Protein AF-G9K6U7-F1 (afdb_monomer)

Foldseek 3Di:
DVQDPPDLAAEEAEEQDDDDPVVVVVCVVVVVRYHYDHDDLLDLVSCVVSPQVPDQAAEAEFDQPDPDQVVRLVVQLSSVLSSCVNPLLHAYEYEHADDVSVVVLVVRPSQDVVSHHYYHHPVCLVVVLVVVCVVPPCSSVLVVLQDDQDDQDCDPDPDPVNVVSVSSLKHKDKDWAAPQQFFFFPVVLQCCCCQQLVKHWFWKFDQDPVRDTDIDGPDDRVDGDHHRIMIMIIDNHNVSCCLRHQDDCVPRVPPRDNVPSDHDPDDGPVVPDDPPDDDDDDDD

Mean predicted aligned error: 7.58 Å

Solvent-accessible surface area (backbone atoms only — not comparable to full-atom values): 16756 Å² total; per-residue (Å²): 109,93,69,46,83,92,67,97,69,74,45,77,46,75,35,73,67,76,75,53,75,70,56,47,52,52,39,64,75,40,51,95,40,41,49,81,43,78,34,44,66,81,37,69,69,45,38,60,73,70,40,53,89,78,44,82,61,45,79,46,84,59,75,90,82,55,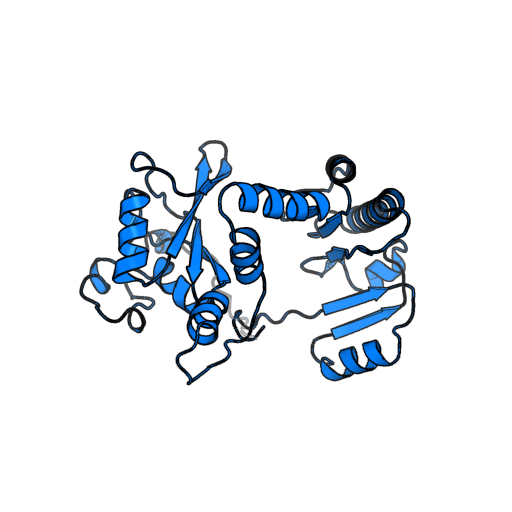94,51,53,66,61,53,36,51,52,51,51,52,40,51,51,39,44,37,71,75,40,43,85,56,24,39,40,35,46,30,52,47,61,78,64,56,60,61,53,74,72,38,88,59,59,40,64,91,72,57,32,46,74,52,34,50,45,54,53,55,52,47,34,51,55,48,25,76,80,40,79,62,45,36,62,54,52,53,31,33,75,42,93,55,84,75,70,92,58,87,62,96,46,74,64,37,62,51,40,61,58,40,32,27,34,68,45,75,44,49,48,20,73,72,48,44,71,37,27,43,56,62,49,34,50,47,31,39,73,56,54,68,30,48,59,53,32,35,45,45,72,44,97,86,74,48,76,44,78,40,71,68,55,56,72,88,48,55,40,52,81,81,28,38,34,32,32,45,38,72,41,62,76,61,52,51,34,51,44,33,46,37,63,96,80,43,66,87,56,79,60,51,88,74,52,48,84,67,90,72,83,53,87,73,74,74,60,83,78,88,74,78,82,79,79,84,77,132

Sequence (284 aa):
HKDRDDVNVEIVFLHNISPNLELEALFKRHFTQVEFYQGSVLNPHDLARVKIESADACLILANKYCADPDAEDASNIMRVISIKNYHPKIRIITQMLQYHNKAHLLNIPSWNWKEGDDAICLAELKLGFIAQSCLAQGLSTMLANLFSMRSFIKIEEDTWQKYYLEGVSNEMYTEYLSSAFVGLSFPTVCELCFVKLKLLMIAIEYKSANRESRILINPGNHLKIQEGTLGFFIASDAKEVKRAFFYCKACHDDITDPKRIKKCGCKRLEDEQPSTLSPQKKQR

Organism: Mustela putorius furo (NCBI:txid9669)

Secondary structure (DSSP, 8-state):
-TTS------EEEEESSPPPHHHHHHHHHTTTTEEEEE--TTSHHHHHHTTGGG-SEEEE---TT-S-HHHHHHHHHHHHHHHHHH-TTSEEEEEESSHHHHGGGGGSTT--GGGT-EEEEHHHHHHHHHHHHHHSTTHHHHHHHHHS--------S-SHHHHHHHHHT-EEEEEEPPGGGTTSBHHHHHHHHHHTT--EEEEEEEE-TTS-EEEEES--TT-BPPTTPEEEEEES-HHHHHHHHH--HHHHTT---GGG----SPPPGGGGS-----------

InterPro domains:
  IPR003148 Regulator of K+ conductance, N-terminal lobe [PF22614] (1-94)
  IPR003148 Regulator of K+ conductance, N-terminal lobe [PS51201] (1-120)
  IPR003929 Calcium-activated potassium channel BK, alpha subunit [PF03493] (117-204)
  IPR036291 NAD(P)-binding domain superfamily [SSF51735] (19-141)
  IPR047871 Calcium-activated potassium channel slowpoke-like [PTHR10027] (1-271)

Structure (mmCIF, N/CA/C/O backbone):
data_AF-G9K6U7-F1
#
_entry.id   AF-G9K6U7-F1
#
loop_
_atom_site.group_PDB
_atom_site.id
_atom_site.type_symbol
_atom_site.label_atom_id
_atom_site.label_alt_id
_atom_site.label_comp_id
_atom_site.label_asym_id
_atom_site.label_entity_id
_atom_site.label_seq_id
_atom_site.pdbx_PDB_ins_code
_atom_site.Cartn_x
_atom_site.Cartn_y
_atom_site.Cartn_z
_atom_site.occupancy
_atom_site.B_iso_or_equiv
_atom_site.auth_seq_id
_atom_site.auth_comp_id
_atom_site.auth_asym_id
_atom_site.auth_atom_id
_atom_site.pdbx_PDB_model_num
ATOM 1 N N . HIS A 1 1 ? 11.579 -0.136 8.125 1.00 61.88 1 HIS A N 1
ATOM 2 C CA . HIS A 1 1 ? 11.606 1.034 9.034 1.00 61.88 1 HIS A CA 1
ATOM 3 C C . HIS A 1 1 ? 11.283 0.540 10.434 1.00 61.88 1 HIS A C 1
ATOM 5 O O . HIS A 1 1 ? 10.613 -0.478 10.518 1.00 61.88 1 HIS A O 1
ATOM 11 N N . LYS A 1 2 ? 11.738 1.221 11.496 1.00 64.19 2 LYS A N 1
ATOM 12 C CA . LYS A 1 2 ? 11.566 0.754 12.890 1.00 64.19 2 LYS A CA 1
ATOM 13 C C . LYS A 1 2 ? 10.099 0.620 13.330 1.00 64.19 2 LYS A C 1
ATOM 15 O O . LYS A 1 2 ? 9.824 -0.102 14.279 1.00 64.19 2 LYS A O 1
ATOM 20 N N . ASP A 1 3 ? 9.196 1.305 12.630 1.00 58.62 3 ASP A N 1
ATOM 21 C CA . ASP A 1 3 ? 7.761 1.358 12.948 1.00 58.62 3 ASP A CA 1
ATOM 22 C C . ASP A 1 3 ? 6.947 0.239 12.275 1.00 58.62 3 ASP A C 1
ATOM 24 O O . ASP A 1 3 ? 5.763 0.067 12.553 1.00 58.62 3 ASP A O 1
ATOM 28 N N . ARG A 1 4 ? 7.581 -0.562 11.409 1.00 68.12 4 ARG A N 1
ATOM 29 C CA . ARG A 1 4 ? 6.998 -1.806 10.895 1.00 68.12 4 ARG A CA 1
ATOM 30 C C . ARG A 1 4 ? 7.589 -2.989 11.643 1.00 68.12 4 ARG A C 1
ATOM 32 O O . ARG A 1 4 ? 8.716 -2.909 12.124 1.00 68.12 4 ARG A O 1
ATOM 39 N N . ASP A 1 5 ? 6.831 -4.080 11.715 1.00 62.16 5 ASP A N 1
ATOM 40 C CA . ASP A 1 5 ? 7.339 -5.341 12.252 1.00 62.16 5 ASP A CA 1
ATOM 41 C C . ASP A 1 5 ? 8.666 -5.699 11.557 1.00 62.16 5 ASP A C 1
ATOM 43 O O . ASP A 1 5 ? 8.786 -5.548 10.337 1.00 62.16 5 ASP A O 1
ATOM 47 N N . ASP A 1 6 ? 9.665 -6.135 12.332 1.00 63.12 6 ASP A N 1
ATOM 48 C CA . ASP A 1 6 ? 10.954 -6.605 11.812 1.00 63.12 6 ASP A CA 1
ATOM 49 C C . ASP A 1 6 ? 10.722 -7.906 11.033 1.00 63.12 6 ASP A C 1
ATOM 51 O O . ASP A 1 6 ? 10.835 -9.018 11.554 1.00 63.12 6 ASP A O 1
ATOM 55 N N . VAL A 1 7 ? 10.332 -7.765 9.769 1.00 69.25 7 VAL A N 1
ATOM 56 C CA . VAL A 1 7 ? 10.258 -8.877 8.829 1.00 69.25 7 VAL A CA 1
ATOM 57 C C . VAL A 1 7 ? 11.663 -9.093 8.282 1.00 69.25 7 VAL A C 1
ATOM 59 O O . VAL A 1 7 ? 12.302 -8.152 7.809 1.00 69.25 7 VAL A O 1
ATOM 62 N N . ASN A 1 8 ? 12.150 -10.331 8.358 1.00 79.56 8 ASN A N 1
ATOM 63 C CA . ASN A 1 8 ? 13.454 -10.713 7.826 1.00 79.56 8 ASN A CA 1
ATOM 64 C C . ASN A 1 8 ? 13.411 -10.722 6.288 1.00 79.56 8 ASN A C 1
ATOM 66 O O . ASN A 1 8 ? 13.213 -11.770 5.676 1.00 79.56 8 ASN A O 1
ATOM 70 N N . VAL A 1 9 ? 13.504 -9.536 5.684 1.00 85.38 9 VAL A N 1
ATOM 71 C CA . VAL A 1 9 ? 13.494 -9.322 4.233 1.00 85.38 9 VAL A CA 1
ATOM 72 C C . VAL A 1 9 ? 14.869 -8.837 3.799 1.00 85.38 9 VAL A C 1
ATOM 74 O O . VAL A 1 9 ? 15.348 -7.801 4.262 1.00 85.38 9 VAL A O 1
ATOM 77 N N . GLU A 1 10 ? 15.476 -9.577 2.879 1.00 90.94 10 GLU A N 1
ATOM 78 C CA . GLU A 1 10 ? 16.715 -9.205 2.200 1.00 90.94 10 GLU A CA 1
ATOM 79 C C . GLU A 1 10 ? 16.389 -8.521 0.865 1.00 90.94 10 GLU A C 1
ATOM 81 O O . GLU A 1 10 ? 15.428 -8.880 0.181 1.00 90.94 10 GLU A O 1
ATOM 86 N N . ILE A 1 11 ? 17.178 -7.513 0.491 1.00 94.19 11 ILE A N 1
ATOM 87 C CA . ILE A 1 11 ? 17.010 -6.751 -0.748 1.00 94.19 11 ILE A CA 1
ATOM 88 C C . ILE A 1 11 ? 18.169 -7.079 -1.688 1.00 94.19 11 ILE A C 1
ATOM 90 O O . ILE A 1 11 ? 19.317 -6.721 -1.429 1.00 94.19 11 ILE A O 1
ATOM 94 N N . VAL A 1 12 ? 17.854 -7.704 -2.821 1.00 96.06 12 VAL A N 1
ATOM 95 C CA . VAL A 1 12 ? 18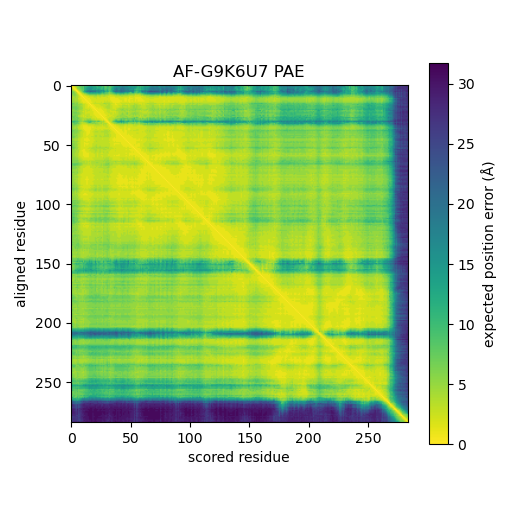.829 -8.021 -3.870 1.00 96.06 12 VAL A CA 1
ATOM 96 C C . VAL A 1 12 ? 18.638 -7.065 -5.046 1.00 96.06 12 VAL A C 1
ATOM 98 O O . VAL A 1 12 ? 17.631 -7.115 -5.752 1.00 96.06 12 VAL A O 1
ATOM 101 N N . PHE A 1 13 ? 19.609 -6.180 -5.268 1.00 96.81 13 PHE A N 1
ATOM 102 C CA . PHE A 1 13 ? 19.634 -5.276 -6.415 1.00 96.81 13 PHE A CA 1
ATOM 103 C C . PHE A 1 13 ? 20.238 -5.969 -7.639 1.00 96.81 13 PHE A C 1
ATOM 105 O O . PHE A 1 13 ? 21.306 -6.572 -7.557 1.00 96.81 13 PHE A O 1
ATOM 112 N N . LEU A 1 14 ? 19.588 -5.818 -8.794 1.00 97.62 14 LEU A N 1
ATOM 113 C CA . LEU A 1 14 ? 20.091 -6.271 -10.090 1.00 97.62 14 LEU A CA 1
ATOM 114 C C . LEU A 1 14 ? 20.077 -5.103 -11.078 1.00 97.62 14 LEU A C 1
ATOM 116 O O . LEU A 1 14 ? 19.009 -4.601 -11.435 1.00 97.62 14 LEU A O 1
ATOM 120 N N . HIS A 1 15 ? 21.254 -4.664 -11.525 1.00 96.88 15 HIS A N 1
ATOM 121 C CA . HIS A 1 15 ? 21.369 -3.562 -12.481 1.00 96.88 15 HIS A CA 1
ATOM 122 C C . HIS A 1 15 ? 22.564 -3.733 -13.422 1.00 96.88 15 HIS A C 1
ATOM 124 O O . HIS A 1 15 ? 23.559 -4.352 -13.065 1.00 96.88 15 HIS A O 1
ATOM 130 N N . ASN A 1 16 ? 22.488 -3.200 -14.641 1.00 94.94 16 ASN A N 1
ATOM 131 C CA . ASN A 1 16 ? 23.520 -3.409 -15.662 1.00 94.94 16 ASN A CA 1
ATOM 132 C C . ASN A 1 16 ? 24.744 -2.500 -15.468 1.00 94.94 16 ASN A C 1
ATOM 134 O O . ASN A 1 16 ? 25.844 -2.841 -15.908 1.00 94.94 16 ASN A O 1
ATOM 138 N N . ILE A 1 17 ? 24.559 -1.361 -14.803 1.00 95.00 17 ILE A N 1
ATOM 139 C CA . ILE A 1 17 ? 25.609 -0.390 -14.496 1.00 95.00 17 ILE A CA 1
ATOM 140 C C . ILE A 1 17 ? 26.125 -0.656 -13.081 1.00 95.00 17 ILE A C 1
ATOM 142 O O . ILE A 1 17 ? 25.334 -0.794 -12.148 1.00 95.00 17 ILE A O 1
ATOM 146 N N . SER A 1 18 ? 27.448 -0.724 -12.922 1.00 93.38 18 SER A N 1
ATOM 147 C CA . SER A 1 18 ? 28.086 -0.846 -11.609 1.00 93.38 18 SER A CA 1
ATOM 148 C C . SER A 1 18 ? 27.744 0.364 -10.725 1.00 93.38 18 SER A C 1
ATOM 150 O O . SER A 1 18 ? 27.673 1.487 -11.235 1.00 93.38 18 SER A O 1
ATOM 152 N N . PRO A 1 19 ? 27.528 0.171 -9.412 1.00 94.25 19 PRO A N 1
ATOM 153 C CA . PRO A 1 19 ? 27.206 1.266 -8.509 1.00 94.25 19 PRO A CA 1
ATOM 154 C C . PRO A 1 19 ? 28.357 2.274 -8.465 1.00 94.25 19 PRO A C 1
ATOM 156 O O . PRO A 1 19 ? 29.526 1.919 -8.588 1.00 94.25 19 PRO A O 1
ATOM 159 N N . ASN A 1 20 ? 28.025 3.550 -8.284 1.00 93.69 20 ASN A N 1
ATOM 160 C CA . ASN A 1 20 ? 29.035 4.560 -7.989 1.00 93.69 20 ASN A CA 1
ATOM 161 C C . ASN A 1 20 ? 29.492 4.449 -6.520 1.00 93.69 20 ASN A C 1
ATOM 163 O O . ASN A 1 20 ? 28.860 3.775 -5.706 1.00 93.69 20 ASN A O 1
ATOM 167 N N . LEU A 1 21 ? 30.571 5.151 -6.163 1.00 92.88 21 LEU A N 1
ATOM 168 C CA . LEU A 1 21 ? 31.165 5.085 -4.820 1.00 92.88 21 LEU A CA 1
ATOM 169 C C . LEU A 1 21 ? 30.182 5.457 -3.695 1.00 92.88 21 LEU A C 1
ATOM 171 O O . LEU A 1 21 ? 30.241 4.886 -2.607 1.00 92.88 21 LEU A O 1
ATOM 175 N N . GLU A 1 22 ? 29.269 6.396 -3.947 1.00 92.12 22 GLU A N 1
ATOM 176 C CA . GLU A 1 22 ? 28.252 6.809 -2.974 1.00 92.12 22 GLU A CA 1
ATOM 177 C C . GLU A 1 22 ? 27.238 5.688 -2.710 1.00 92.12 22 GLU A C 1
ATOM 179 O O . GLU A 1 22 ? 26.916 5.387 -1.558 1.00 92.12 22 GLU A O 1
ATOM 184 N N . LEU A 1 23 ? 26.773 5.023 -3.770 1.00 89.69 23 LEU A N 1
ATOM 185 C CA . LEU A 1 23 ? 25.845 3.903 -3.675 1.00 89.69 23 LEU A CA 1
ATOM 186 C C . LEU A 1 23 ? 26.518 2.661 -3.072 1.00 89.69 23 LEU A C 1
ATOM 188 O O . LEU A 1 23 ? 25.916 1.976 -2.247 1.00 89.69 23 LEU A O 1
ATOM 192 N N . GLU A 1 24 ? 27.789 2.409 -3.394 1.00 89.00 24 GLU A N 1
ATOM 193 C CA . GLU A 1 24 ? 28.581 1.363 -2.739 1.00 89.00 24 GLU A CA 1
ATOM 194 C C . GLU A 1 24 ? 28.723 1.602 -1.232 1.00 89.00 24 GLU A C 1
ATOM 196 O O . GLU A 1 24 ? 28.612 0.663 -0.440 1.00 89.00 24 GLU A O 1
ATOM 201 N N . ALA A 1 25 ? 28.958 2.850 -0.816 1.00 89.25 25 ALA A N 1
ATOM 202 C CA . ALA A 1 25 ? 29.024 3.206 0.598 1.00 89.25 25 ALA A CA 1
ATOM 203 C C . ALA A 1 25 ? 27.681 2.955 1.304 1.00 89.25 25 ALA A C 1
ATOM 205 O O . ALA A 1 25 ? 27.661 2.457 2.434 1.00 89.25 25 ALA A O 1
ATOM 206 N N . LEU A 1 26 ? 26.561 3.233 0.625 1.00 89.62 26 LEU A N 1
ATOM 207 C CA . LEU A 1 26 ? 25.222 2.924 1.124 1.00 89.62 26 LEU A CA 1
ATOM 208 C C . LEU A 1 26 ? 25.014 1.411 1.280 1.00 89.62 26 LEU A C 1
ATOM 210 O O . LEU A 1 26 ? 24.578 0.972 2.345 1.00 89.62 26 LEU A O 1
ATOM 214 N N . PHE A 1 27 ? 25.380 0.603 0.282 1.00 89.88 27 PHE A N 1
ATOM 215 C CA . PHE A 1 27 ? 25.280 -0.858 0.372 1.00 89.88 27 PHE A CA 1
ATOM 216 C C . PHE A 1 27 ? 26.148 -1.430 1.497 1.00 89.88 27 PHE A C 1
ATOM 218 O O . PHE A 1 27 ? 25.668 -2.241 2.285 1.00 89.88 27 PHE A O 1
ATOM 225 N N . LYS A 1 28 ? 27.382 -0.937 1.666 1.00 86.31 28 LYS A N 1
ATOM 226 C CA . LYS A 1 28 ? 28.267 -1.344 2.774 1.00 86.31 28 LYS A CA 1
ATOM 227 C C . LYS A 1 28 ? 27.685 -1.018 4.150 1.00 86.31 28 LYS A C 1
ATOM 229 O O . LYS A 1 28 ? 27.877 -1.785 5.089 1.00 86.31 28 LYS A O 1
ATOM 234 N N . ARG A 1 29 ? 26.954 0.093 4.288 1.00 86.56 29 ARG A N 1
ATOM 235 C CA . ARG A 1 29 ? 26.281 0.454 5.547 1.00 86.56 29 ARG A CA 1
ATOM 236 C C . ARG A 1 29 ? 25.128 -0.496 5.892 1.00 86.56 29 ARG A C 1
ATOM 238 O O . ARG A 1 29 ? 24.853 -0.700 7.071 1.00 86.56 29 ARG A O 1
ATOM 245 N N . HIS A 1 30 ? 24.478 -1.073 4.884 1.00 83.88 30 HIS A N 1
ATOM 246 C CA . HIS A 1 30 ? 23.341 -1.988 5.022 1.00 83.88 30 HIS A CA 1
ATOM 247 C C . HIS A 1 30 ? 23.702 -3.436 4.652 1.00 83.88 30 HIS A C 1
ATOM 249 O O . HIS A 1 30 ? 22.840 -4.202 4.229 1.00 83.88 30 HIS A O 1
ATOM 255 N N . PHE A 1 31 ? 24.970 -3.819 4.836 1.00 77.81 31 PHE A N 1
ATOM 256 C CA . PHE A 1 31 ? 25.548 -5.059 4.306 1.00 77.81 31 PHE A CA 1
ATOM 257 C C . PHE A 1 31 ? 24.796 -6.338 4.703 1.00 77.81 31 PHE A C 1
ATOM 259 O O . PHE A 1 31 ? 24.753 -7.286 3.933 1.00 77.81 31 PHE A O 1
ATOM 266 N N . THR A 1 32 ? 24.173 -6.380 5.883 1.00 81.44 32 THR A N 1
ATOM 267 C CA . THR A 1 32 ? 23.429 -7.566 6.344 1.00 81.44 32 THR A CA 1
ATOM 268 C C . THR A 1 32 ? 22.071 -7.751 5.668 1.00 81.44 32 THR A C 1
ATOM 270 O O . THR A 1 32 ? 21.422 -8.758 5.908 1.00 81.44 32 THR A O 1
ATOM 273 N N . GLN A 1 33 ? 21.596 -6.760 4.912 1.00 83.00 33 GLN A N 1
ATOM 274 C CA . GLN A 1 33 ? 20.249 -6.738 4.332 1.00 83.00 33 GLN A CA 1
ATOM 275 C C . GLN A 1 33 ? 20.255 -6.479 2.825 1.00 83.00 33 GLN A C 1
ATOM 277 O O . GLN A 1 33 ? 19.197 -6.551 2.206 1.00 83.00 33 GLN A O 1
ATOM 282 N N . VAL A 1 34 ? 21.402 -6.117 2.242 1.00 89.69 34 VAL A N 1
ATOM 283 C CA . VAL A 1 34 ? 21.479 -5.631 0.865 1.00 89.69 34 VAL A CA 1
ATOM 284 C C . VAL A 1 34 ? 22.629 -6.280 0.107 1.00 89.69 34 VAL A C 1
ATOM 286 O O . VAL A 1 34 ? 23.786 -6.156 0.502 1.00 89.69 34 VAL A O 1
ATOM 289 N N . GLU A 1 35 ? 22.307 -6.870 -1.042 1.00 92.25 35 GLU A N 1
ATOM 290 C CA . GLU A 1 35 ? 23.276 -7.369 -2.018 1.00 92.25 35 GLU A CA 1
ATOM 291 C C . GLU A 1 35 ? 23.077 -6.694 -3.380 1.00 92.25 35 GLU A C 1
ATOM 293 O O . GLU A 1 35 ? 21.963 -6.320 -3.746 1.00 92.25 35 GLU A O 1
ATOM 298 N N . PHE A 1 36 ? 24.155 -6.548 -4.154 1.00 94.75 36 PHE A N 1
ATOM 299 C CA . PHE A 1 36 ? 24.111 -5.991 -5.506 1.00 94.75 36 PHE A CA 1
ATOM 300 C C . PHE A 1 36 ? 24.761 -6.945 -6.509 1.00 94.75 36 PHE A C 1
ATOM 302 O O . PHE A 1 36 ? 25.910 -7.351 -6.337 1.00 94.75 36 PHE A O 1
ATOM 309 N N . TYR A 1 37 ? 24.054 -7.225 -7.602 1.00 96.00 37 TYR A N 1
ATOM 310 C CA . TYR A 1 37 ? 24.543 -7.999 -8.736 1.00 96.00 37 TYR A CA 1
ATOM 311 C C . TYR A 1 37 ? 24.519 -7.147 -10.001 1.00 96.00 37 TYR A C 1
ATOM 313 O O . TYR A 1 37 ? 23.494 -6.573 -10.374 1.00 96.00 37 TYR A O 1
ATOM 321 N N . GLN A 1 38 ? 25.650 -7.107 -10.706 1.00 96.81 38 GLN A N 1
ATOM 322 C CA . GLN A 1 38 ? 25.705 -6.478 -12.018 1.00 96.81 38 GLN A CA 1
ATOM 323 C C . GLN A 1 38 ? 25.171 -7.433 -13.089 1.00 96.81 38 GLN A C 1
ATOM 325 O O . GLN A 1 38 ? 25.753 -8.499 -13.295 1.00 96.81 38 GLN A O 1
ATOM 330 N N . GLY A 1 39 ? 24.100 -7.059 -13.783 1.00 96.75 39 GLY A N 1
ATOM 331 C CA . GLY A 1 39 ? 23.454 -7.873 -14.816 1.00 96.75 39 GLY A CA 1
ATOM 332 C C . GLY A 1 39 ? 22.166 -7.243 -15.342 1.00 96.75 39 GLY A C 1
ATOM 333 O O . GLY A 1 39 ? 21.837 -6.103 -15.017 1.00 96.75 39 GLY A O 1
ATOM 334 N N . SER A 1 40 ? 21.423 -7.973 -16.170 1.00 96.81 40 SER A N 1
ATOM 335 C CA . SER A 1 40 ? 20.166 -7.486 -16.747 1.00 96.81 40 SER A CA 1
ATOM 336 C C . SER A 1 40 ? 19.027 -8.469 -16.522 1.00 96.81 40 SER A C 1
ATOM 338 O O . SER A 1 40 ? 19.159 -9.655 -16.790 1.00 96.81 40 SER A O 1
ATOM 340 N N . VAL A 1 41 ? 17.855 -7.959 -16.145 1.00 97.31 41 VAL A N 1
ATOM 341 C CA . VAL A 1 41 ? 16.617 -8.756 -16.051 1.00 97.31 41 VAL A CA 1
ATOM 342 C C . VAL A 1 41 ? 16.140 -9.306 -17.401 1.00 97.31 41 VAL A C 1
ATOM 344 O O . VAL A 1 41 ? 15.268 -10.168 -17.441 1.00 97.31 41 VAL A O 1
ATOM 347 N N . LEU A 1 42 ? 16.693 -8.814 -18.516 1.00 97.00 42 LEU A N 1
ATOM 348 C CA . LEU A 1 42 ? 16.426 -9.344 -19.858 1.00 97.00 42 LEU A CA 1
ATOM 349 C C . LEU A 1 42 ? 17.227 -10.621 -20.161 1.00 97.00 42 LEU A C 1
ATOM 351 O O . LEU A 1 42 ? 16.978 -11.273 -21.171 1.00 97.00 42 LEU A O 1
ATOM 355 N N . ASN A 1 43 ? 18.194 -10.974 -19.310 1.00 97.62 43 ASN A N 1
ATOM 356 C CA . ASN A 1 43 ? 19.005 -12.174 -19.443 1.00 97.62 43 ASN A CA 1
ATOM 357 C C . ASN A 1 43 ? 18.536 -13.249 -18.441 1.00 97.62 43 ASN A C 1
ATOM 359 O O . ASN A 1 43 ? 18.697 -13.062 -17.232 1.00 97.62 43 ASN A O 1
ATOM 363 N N . PRO A 1 44 ? 18.024 -14.405 -18.902 1.00 96.56 44 PRO A N 1
ATOM 364 C CA . PRO A 1 44 ? 17.573 -15.480 -18.016 1.00 96.56 44 PRO A CA 1
ATOM 365 C C . PRO A 1 44 ? 18.654 -16.007 -17.059 1.00 96.56 44 PRO A C 1
ATOM 367 O O . PRO A 1 44 ? 18.340 -16.415 -15.944 1.00 96.56 44 PRO A O 1
ATOM 370 N N . HIS A 1 45 ? 19.933 -15.968 -17.453 1.00 97.75 45 HIS A N 1
ATOM 371 C CA . HIS A 1 45 ? 21.030 -16.395 -16.577 1.00 97.75 45 HIS A CA 1
ATOM 372 C C . HIS A 1 45 ? 21.201 -15.477 -15.363 1.00 97.75 45 HIS A C 1
ATOM 374 O O . HIS A 1 45 ? 21.517 -15.948 -14.271 1.00 97.75 45 HIS A O 1
ATOM 380 N N . ASP A 1 46 ? 20.966 -14.176 -15.538 1.00 98.00 46 ASP A N 1
ATOM 381 C CA . ASP A 1 46 ? 21.033 -13.212 -14.443 1.00 98.00 46 ASP A CA 1
ATOM 382 C C . ASP A 1 46 ? 19.851 -13.382 -13.486 1.00 98.00 46 ASP A C 1
ATOM 384 O O . ASP A 1 46 ? 20.048 -13.319 -12.275 1.00 98.00 46 ASP A O 1
ATOM 388 N N . LEU A 1 47 ? 18.659 -13.682 -14.017 1.00 97.94 47 LEU A N 1
ATOM 389 C CA . LEU A 1 47 ? 17.464 -13.992 -13.224 1.00 97.94 47 LEU A CA 1
ATOM 390 C C . LEU A 1 47 ? 17.661 -15.229 -12.334 1.00 97.94 47 LEU A C 1
ATOM 392 O O . LEU A 1 47 ? 17.339 -15.184 -11.146 1.00 97.94 47 LEU A O 1
ATOM 396 N N . ALA A 1 48 ? 18.255 -16.294 -12.881 1.00 97.44 48 ALA A N 1
ATOM 397 C CA . ALA A 1 48 ? 18.616 -17.491 -12.120 1.00 97.44 48 ALA A CA 1
ATOM 398 C C . ALA A 1 48 ? 19.677 -17.195 -11.048 1.00 97.44 48 ALA A C 1
ATOM 400 O O . ALA A 1 48 ? 19.591 -17.673 -9.918 1.00 97.44 48 ALA A O 1
ATOM 401 N N . ARG A 1 49 ? 20.678 -16.365 -11.377 1.00 97.69 49 ARG A N 1
ATOM 402 C CA . ARG A 1 49 ? 21.751 -15.988 -10.444 1.00 97.69 49 ARG A CA 1
ATOM 403 C C . ARG A 1 49 ? 21.220 -15.239 -9.222 1.00 97.69 49 ARG A C 1
ATOM 405 O O . ARG A 1 49 ? 21.690 -15.501 -8.119 1.00 97.69 49 ARG A O 1
ATOM 412 N N . VAL A 1 50 ? 20.236 -14.359 -9.407 1.00 97.38 50 VAL A N 1
ATOM 413 C CA . VAL A 1 50 ? 19.565 -13.654 -8.298 1.00 97.38 50 VAL A CA 1
ATOM 414 C C . VAL A 1 50 ? 18.408 -14.453 -7.685 1.00 97.38 50 VAL A C 1
ATOM 416 O O . VAL A 1 50 ? 17.720 -13.943 -6.806 1.00 97.38 50 VAL A O 1
ATOM 419 N N . LYS A 1 51 ? 18.200 -15.703 -8.126 1.00 97.25 51 LYS A N 1
ATOM 420 C CA . LYS A 1 51 ? 17.195 -16.649 -7.615 1.00 97.25 51 LYS A CA 1
ATOM 421 C C . LYS A 1 51 ? 15.781 -16.070 -7.575 1.00 97.25 51 LYS A C 1
ATOM 423 O O . LYS A 1 51 ? 15.071 -16.214 -6.572 1.00 97.25 51 LYS A O 1
ATOM 428 N N . ILE A 1 52 ? 15.363 -15.422 -8.663 1.00 97.31 52 ILE A N 1
ATOM 429 C CA . ILE A 1 52 ? 14.054 -14.761 -8.746 1.00 97.31 52 ILE A CA 1
ATOM 430 C C . ILE A 1 52 ? 12.889 -15.725 -8.464 1.00 97.31 52 ILE A C 1
ATOM 432 O O . ILE A 1 52 ? 11.877 -15.321 -7.907 1.00 97.31 52 ILE A O 1
ATOM 436 N N . GLU A 1 53 ? 13.049 -17.017 -8.758 1.00 96.00 53 GLU A N 1
ATOM 437 C CA . GLU A 1 53 ? 12.075 -18.073 -8.457 1.00 96.00 53 GLU A CA 1
ATOM 438 C C . GLU A 1 53 ? 11.817 -18.302 -6.957 1.00 96.00 53 GLU A C 1
ATOM 440 O O . GLU A 1 53 ? 10.816 -18.917 -6.597 1.00 96.00 53 GLU A O 1
ATOM 445 N N . SER A 1 54 ? 12.718 -17.835 -6.092 1.00 95.88 54 SER A N 1
ATOM 446 C CA . SER A 1 54 ? 12.599 -17.917 -4.630 1.00 95.88 54 SER A CA 1
ATOM 447 C C . SER A 1 54 ? 12.280 -16.572 -3.974 1.00 95.88 54 SER A C 1
ATOM 449 O O . SER A 1 54 ? 12.098 -16.514 -2.759 1.00 95.88 54 SER A O 1
ATOM 451 N N . ALA A 1 55 ? 12.220 -15.497 -4.764 1.00 96.62 55 ALA A N 1
ATOM 452 C CA . ALA A 1 55 ? 11.934 -14.159 -4.274 1.00 96.62 55 ALA A CA 1
ATOM 453 C C . ALA A 1 55 ? 10.433 -13.974 -4.004 1.00 96.62 55 ALA A C 1
ATOM 455 O O . ALA A 1 55 ? 9.590 -14.448 -4.763 1.00 96.62 55 ALA A O 1
ATOM 456 N N . ASP A 1 56 ? 10.104 -13.227 -2.948 1.00 95.50 56 ASP A N 1
ATOM 457 C CA . ASP A 1 56 ? 8.715 -12.893 -2.600 1.00 95.50 56 ASP A CA 1
ATOM 458 C C . ASP A 1 56 ? 8.092 -11.904 -3.603 1.00 95.50 56 ASP A C 1
ATOM 460 O O . ASP A 1 56 ? 6.930 -12.027 -3.990 1.00 95.50 56 ASP A O 1
ATOM 464 N N . ALA A 1 57 ? 8.880 -10.930 -4.067 1.00 97.12 57 ALA A N 1
ATOM 465 C CA . ALA A 1 57 ? 8.454 -9.951 -5.058 1.00 97.12 57 ALA A CA 1
ATOM 466 C C . ALA A 1 57 ? 9.635 -9.376 -5.851 1.00 97.12 57 ALA A C 1
ATOM 468 O O . ALA A 1 57 ? 10.770 -9.333 -5.376 1.00 97.12 57 ALA A O 1
ATOM 469 N N . CYS A 1 58 ? 9.347 -8.856 -7.044 1.00 97.94 58 CYS A N 1
ATOM 470 C CA . CYS A 1 58 ? 10.276 -8.072 -7.851 1.00 97.94 58 CYS A CA 1
ATOM 471 C C . CYS A 1 58 ? 9.769 -6.631 -7.996 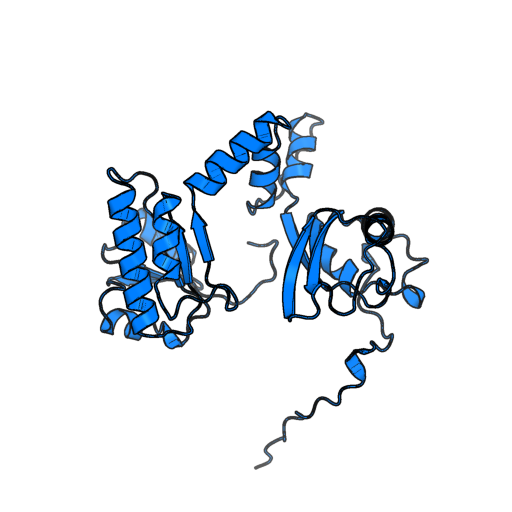1.00 97.94 58 CYS A C 1
ATOM 473 O O . CYS A 1 58 ? 8.647 -6.400 -8.453 1.00 97.94 58 CYS A O 1
ATOM 475 N N . LEU A 1 59 ? 10.597 -5.654 -7.615 1.00 98.38 59 LEU A N 1
ATOM 476 C CA . LEU A 1 59 ? 10.279 -4.232 -7.742 1.00 98.38 59 LEU A CA 1
ATOM 477 C C . LEU A 1 59 ? 11.038 -3.619 -8.922 1.00 98.38 59 LEU A C 1
ATOM 479 O O . LEU A 1 59 ? 12.267 -3.651 -8.959 1.00 98.38 59 LEU A O 1
ATOM 483 N N . ILE A 1 60 ? 10.309 -3.020 -9.864 1.00 98.31 60 ILE A N 1
ATOM 484 C CA . ILE A 1 60 ? 10.875 -2.348 -11.041 1.00 98.31 60 ILE A CA 1
ATOM 485 C C . ILE A 1 60 ? 10.712 -0.839 -10.866 1.00 98.31 60 ILE A C 1
ATOM 487 O O . ILE A 1 60 ? 9.599 -0.309 -10.893 1.00 98.31 60 ILE A O 1
ATOM 491 N N . LEU A 1 61 ? 11.836 -0.150 -10.681 1.00 97.62 61 LEU A N 1
ATOM 492 C CA . LEU A 1 61 ? 11.890 1.302 -10.530 1.00 97.62 61 LEU A CA 1
ATOM 493 C C . LEU A 1 61 ? 12.057 1.980 -11.894 1.00 97.62 61 LEU A C 1
ATOM 495 O O . LEU A 1 61 ? 12.825 1.507 -12.730 1.00 97.62 61 LEU A O 1
ATOM 499 N N . ALA A 1 62 ? 11.369 3.105 -12.089 1.00 97.06 62 ALA A N 1
ATOM 500 C CA . ALA A 1 62 ? 11.440 3.899 -13.314 1.00 97.06 62 ALA A CA 1
ATOM 501 C C . ALA A 1 62 ? 12.313 5.144 -13.123 1.00 97.06 62 ALA A C 1
ATOM 503 O O . ALA A 1 62 ? 12.308 5.767 -12.051 1.00 97.06 62 ALA A O 1
ATOM 504 N N . ASN A 1 63 ? 13.009 5.569 -14.179 1.00 96.88 63 ASN A N 1
ATOM 505 C CA . ASN A 1 63 ? 13.664 6.871 -14.185 1.00 96.88 63 ASN A CA 1
ATOM 506 C C . ASN A 1 63 ? 12.635 8.003 -14.345 1.00 96.88 63 ASN A C 1
ATOM 508 O O . ASN A 1 63 ? 12.198 8.329 -15.442 1.00 96.88 63 ASN A O 1
ATOM 512 N N . LYS A 1 64 ? 12.291 8.659 -13.234 1.00 95.62 64 LYS A N 1
ATOM 513 C CA . LYS A 1 64 ? 11.281 9.734 -13.180 1.00 95.62 64 LYS A CA 1
ATOM 514 C C . LYS A 1 64 ? 11.641 10.989 -13.981 1.00 95.62 64 LYS A C 1
ATOM 516 O O . LYS A 1 64 ? 10.759 11.804 -14.239 1.00 95.62 64 LYS A O 1
ATOM 521 N N . TYR A 1 65 ? 12.917 11.163 -14.313 1.00 95.38 65 TYR A N 1
ATOM 522 C CA . TYR A 1 65 ? 13.453 12.348 -14.983 1.00 95.38 65 TYR A CA 1
ATOM 523 C C . TYR A 1 65 ? 14.048 11.996 -16.355 1.00 95.38 65 TYR A C 1
ATOM 525 O O . TYR A 1 65 ? 14.981 12.649 -16.819 1.00 95.38 65 TYR A O 1
ATOM 533 N N . CYS A 1 66 ? 13.548 10.931 -16.988 1.00 96.25 66 CYS A N 1
ATOM 534 C CA . CYS A 1 66 ? 13.929 10.553 -18.343 1.00 96.25 66 CYS A CA 1
ATOM 535 C C . CYS A 1 66 ? 13.460 11.593 -19.378 1.00 96.25 66 CYS A C 1
ATOM 537 O O . CYS A 1 66 ? 12.502 12.332 -19.153 1.00 96.25 66 CYS A O 1
ATOM 539 N N . ALA A 1 67 ? 14.122 11.620 -20.537 1.00 97.12 67 ALA A N 1
ATOM 540 C CA . ALA A 1 67 ? 13.750 12.509 -21.637 1.00 97.12 67 ALA A CA 1
ATOM 541 C C . ALA A 1 67 ? 12.443 12.078 -22.326 1.00 97.12 67 ALA A C 1
ATOM 543 O O . ALA A 1 67 ? 11.625 12.927 -22.667 1.00 97.12 67 ALA A O 1
ATOM 544 N N . ASP A 1 68 ? 12.250 10.767 -22.496 1.00 97.81 68 ASP A N 1
ATOM 545 C CA . ASP A 1 68 ? 11.072 10.170 -23.127 1.00 97.81 68 ASP A CA 1
ATOM 546 C C . ASP A 1 68 ? 10.400 9.177 -22.158 1.00 97.81 68 ASP A C 1
ATOM 548 O O . ASP A 1 68 ? 10.897 8.060 -21.974 1.00 97.81 68 ASP A O 1
ATOM 552 N N . PRO A 1 69 ? 9.298 9.584 -21.499 1.00 97.50 69 PRO A N 1
ATOM 553 C CA . PRO A 1 69 ? 8.558 8.725 -20.579 1.00 97.50 69 PRO A CA 1
ATOM 554 C C . PRO A 1 69 ? 7.939 7.480 -21.216 1.00 97.50 69 PRO A C 1
ATOM 556 O O . PRO A 1 69 ? 7.840 6.455 -20.544 1.00 97.50 69 PRO A O 1
ATOM 559 N N . ASP A 1 70 ? 7.524 7.550 -22.484 1.00 97.81 70 ASP A N 1
ATOM 560 C CA . ASP A 1 70 ? 6.903 6.413 -23.169 1.00 97.81 70 ASP A CA 1
ATOM 561 C C . ASP A 1 70 ? 7.943 5.330 -23.472 1.00 97.81 70 ASP A C 1
ATOM 563 O O . ASP A 1 70 ? 7.689 4.141 -23.267 1.00 97.81 70 ASP A O 1
ATOM 567 N N . ALA A 1 71 ? 9.151 5.735 -23.873 1.00 97.94 71 ALA A N 1
ATOM 568 C CA . ALA A 1 71 ? 10.265 4.809 -24.062 1.00 97.94 71 ALA A CA 1
ATOM 569 C C . ALA A 1 71 ? 10.724 4.152 -22.742 1.00 97.94 71 ALA A C 1
ATOM 571 O O . ALA A 1 71 ? 11.025 2.954 -22.718 1.00 97.94 71 ALA A O 1
ATOM 572 N N . GLU A 1 72 ? 10.759 4.905 -21.637 1.00 98.19 72 GLU A N 1
ATOM 573 C CA . GLU A 1 72 ? 11.107 4.370 -20.311 1.00 98.19 72 GLU A CA 1
ATOM 574 C C . GLU A 1 72 ? 10.063 3.351 -19.819 1.00 98.19 72 GLU A C 1
ATOM 576 O O . GLU A 1 72 ? 10.421 2.262 -19.360 1.00 98.19 72 GLU A O 1
ATOM 581 N N . ASP A 1 73 ? 8.772 3.652 -19.983 1.00 98.19 73 ASP A N 1
ATOM 582 C CA . ASP A 1 73 ? 7.681 2.728 -19.662 1.00 98.19 73 ASP A CA 1
ATOM 583 C C . ASP A 1 73 ? 7.723 1.467 -20.534 1.00 98.19 73 ASP A C 1
ATOM 585 O O . ASP A 1 73 ? 7.579 0.357 -20.016 1.00 98.19 73 ASP A O 1
ATOM 589 N N . ALA A 1 74 ? 7.984 1.603 -21.838 1.00 98.06 74 ALA A N 1
ATOM 590 C CA . ALA A 1 74 ? 8.156 0.463 -22.737 1.00 98.06 74 ALA A CA 1
ATOM 591 C C . ALA A 1 74 ? 9.315 -0.445 -22.288 1.00 98.06 74 ALA A C 1
ATOM 593 O O . ALA A 1 74 ? 9.181 -1.672 -22.276 1.00 98.06 74 ALA A O 1
ATOM 594 N N . SER A 1 75 ? 10.429 0.145 -21.843 1.00 97.62 75 SER A N 1
ATOM 595 C CA . SER A 1 75 ? 11.554 -0.588 -21.250 1.00 97.62 75 SER A CA 1
ATOM 596 C C . SER A 1 75 ? 11.127 -1.353 -19.992 1.00 97.62 75 SER A C 1
ATOM 598 O O . SER A 1 75 ? 11.416 -2.545 -19.869 1.00 97.62 75 SER A O 1
ATOM 600 N N . ASN A 1 76 ? 10.371 -0.724 -19.087 1.00 98.00 76 ASN A N 1
ATOM 601 C CA . ASN A 1 76 ? 9.845 -1.385 -17.887 1.00 98.00 76 ASN A CA 1
ATOM 602 C C . ASN A 1 76 ? 8.874 -2.524 -18.208 1.00 98.00 76 ASN A C 1
ATOM 604 O O . ASN A 1 76 ? 8.996 -3.600 -17.624 1.00 98.00 76 ASN A O 1
ATOM 608 N N . ILE A 1 77 ? 7.973 -2.344 -19.174 1.00 98.31 77 ILE A N 1
ATOM 609 C CA . ILE A 1 77 ? 7.064 -3.403 -19.634 1.00 98.31 77 ILE A CA 1
ATOM 610 C C . ILE A 1 77 ? 7.863 -4.596 -20.179 1.00 98.31 77 ILE A C 1
ATOM 612 O O . ILE A 1 77 ? 7.568 -5.740 -19.836 1.00 98.31 77 ILE A O 1
ATOM 616 N N . MET A 1 78 ? 8.929 -4.360 -20.951 1.00 98.06 78 MET A N 1
ATOM 617 C CA . MET A 1 78 ? 9.802 -5.440 -21.432 1.00 98.06 78 MET A CA 1
ATOM 618 C C . MET A 1 78 ? 10.497 -6.192 -20.289 1.00 98.06 78 MET A C 1
ATOM 620 O O . MET A 1 78 ? 10.639 -7.416 -20.351 1.00 98.06 78 MET A O 1
ATOM 624 N N . ARG A 1 79 ? 10.884 -5.491 -19.214 1.00 98.31 79 ARG A N 1
ATOM 625 C CA . ARG A 1 79 ? 11.419 -6.118 -17.993 1.00 98.31 79 ARG A CA 1
ATOM 626 C C . ARG A 1 79 ? 10.366 -7.007 -17.322 1.00 98.31 79 ARG A C 1
ATOM 628 O O . ARG A 1 79 ? 10.683 -8.146 -16.982 1.00 98.31 79 ARG A O 1
ATOM 635 N N . VAL A 1 80 ? 9.120 -6.533 -17.203 1.00 98.44 80 VAL A N 1
ATOM 636 C CA . VAL A 1 80 ? 7.988 -7.326 -16.680 1.00 98.44 80 VAL A CA 1
ATOM 637 C C . VAL A 1 80 ? 7.790 -8.595 -17.510 1.00 98.44 80 VAL A C 1
ATOM 639 O O . VAL A 1 80 ? 7.716 -9.682 -16.941 1.00 98.44 80 VAL A O 1
ATOM 642 N N . ILE A 1 81 ? 7.755 -8.477 -18.843 1.00 98.25 81 ILE A N 1
ATOM 643 C CA . ILE A 1 81 ? 7.589 -9.619 -19.756 1.00 98.25 81 ILE A CA 1
ATOM 644 C C . ILE A 1 81 ? 8.710 -10.643 -19.553 1.00 98.25 81 ILE A C 1
ATOM 646 O O . ILE A 1 81 ? 8.427 -11.829 -19.403 1.00 98.25 81 ILE A O 1
ATOM 650 N N . SER A 1 82 ? 9.969 -10.199 -19.504 1.00 98.31 82 SER A N 1
ATOM 651 C CA . SER A 1 82 ? 11.118 -11.090 -19.293 1.00 98.31 82 SER A CA 1
ATOM 652 C C . SER A 1 82 ? 10.995 -11.890 -17.992 1.00 98.31 82 SER A C 1
ATOM 654 O O . SER A 1 82 ? 11.117 -13.116 -17.992 1.00 98.31 82 SER A O 1
ATOM 656 N N . ILE A 1 83 ? 10.666 -11.210 -16.891 1.00 98.31 83 ILE A N 1
ATOM 657 C CA . ILE A 1 83 ? 10.518 -11.835 -15.572 1.00 98.31 83 ILE A CA 1
ATOM 658 C C . ILE A 1 83 ? 9.334 -12.808 -15.554 1.00 98.31 83 ILE A C 1
ATOM 660 O O . ILE A 1 83 ? 9.487 -13.947 -15.115 1.00 98.31 83 ILE A O 1
ATOM 664 N N . LYS A 1 84 ? 8.166 -12.399 -16.065 1.00 97.81 84 LYS A N 1
ATOM 665 C CA . LYS A 1 84 ? 6.966 -13.250 -16.113 1.00 97.81 84 LYS A CA 1
ATOM 666 C C . LYS A 1 84 ? 7.127 -14.452 -17.044 1.00 97.81 84 LYS A C 1
ATOM 668 O O . LYS A 1 84 ? 6.522 -15.486 -16.782 1.00 97.81 84 LYS A O 1
ATOM 673 N N . ASN A 1 85 ? 7.941 -14.344 -18.092 1.00 97.44 85 ASN A N 1
ATOM 674 C CA . ASN A 1 85 ? 8.283 -15.480 -18.948 1.00 97.44 85 ASN A CA 1
ATOM 675 C C . ASN A 1 85 ? 9.199 -16.481 -18.230 1.00 97.44 85 ASN A C 1
ATOM 677 O O . ASN A 1 85 ? 9.063 -17.682 -18.447 1.00 97.44 85 ASN A O 1
ATOM 681 N N . TYR A 1 86 ? 10.106 -16.006 -17.371 1.00 97.94 86 TYR A N 1
ATOM 682 C CA . TYR A 1 86 ? 10.993 -16.868 -16.586 1.00 97.94 86 TYR A CA 1
ATOM 683 C C . TYR A 1 86 ? 10.266 -17.529 -15.401 1.00 97.94 86 TYR A C 1
ATOM 685 O O . TYR A 1 86 ? 10.351 -18.742 -15.217 1.00 97.94 86 TYR A O 1
ATOM 693 N N . HIS A 1 87 ? 9.516 -16.753 -14.612 1.00 97.38 87 HIS A N 1
ATOM 694 C CA . HIS A 1 87 ? 8.740 -17.251 -13.476 1.00 97.38 87 HIS A CA 1
ATOM 695 C C . HIS A 1 87 ? 7.363 -16.558 -13.395 1.00 97.38 87 HIS A C 1
ATOM 697 O O . HIS A 1 87 ? 7.232 -15.510 -12.765 1.00 97.38 87 HIS A O 1
ATOM 703 N N . PRO A 1 88 ? 6.301 -17.135 -13.991 1.00 96.69 88 PRO A N 1
ATOM 704 C CA . PRO A 1 88 ? 4.990 -16.484 -14.121 1.00 96.69 88 PRO A CA 1
ATOM 705 C C . PRO A 1 88 ? 4.315 -16.062 -12.810 1.00 96.69 88 PRO A C 1
ATOM 707 O O . PRO A 1 88 ? 3.566 -15.087 -12.793 1.00 96.69 88 PRO A O 1
ATOM 710 N N . LYS A 1 89 ? 4.568 -16.795 -11.719 1.00 95.88 89 LYS A N 1
ATOM 711 C CA . LYS A 1 89 ? 3.878 -16.627 -10.431 1.00 95.88 89 LYS A CA 1
ATOM 712 C C . LYS A 1 89 ? 4.498 -15.575 -9.511 1.00 95.88 89 LYS A C 1
ATOM 714 O O . LYS A 1 89 ? 3.941 -15.319 -8.450 1.00 95.88 89 LYS A O 1
ATOM 719 N N . ILE A 1 90 ? 5.639 -14.984 -9.874 1.00 97.00 90 ILE A N 1
ATOM 720 C CA . ILE A 1 90 ? 6.271 -13.969 -9.024 1.00 97.00 90 ILE A CA 1
ATOM 721 C C . ILE A 1 90 ? 5.403 -12.717 -8.986 1.00 97.00 90 ILE A C 1
ATOM 723 O O . ILE A 1 90 ? 4.908 -12.276 -10.024 1.00 97.00 90 ILE A O 1
ATOM 727 N N . ARG A 1 91 ? 5.276 -12.118 -7.806 1.00 98.00 91 ARG A N 1
ATOM 728 C CA . ARG A 1 91 ? 4.655 -10.810 -7.633 1.00 98.00 91 ARG A CA 1
ATOM 729 C C . ARG A 1 91 ? 5.556 -9.708 -8.188 1.00 98.00 91 ARG A C 1
ATOM 731 O O . ARG A 1 91 ? 6.709 -9.585 -7.774 1.00 98.00 91 ARG A O 1
ATOM 738 N N . ILE A 1 92 ? 5.036 -8.861 -9.071 1.00 98.31 92 ILE A N 1
ATOM 739 C CA . ILE A 1 92 ? 5.775 -7.725 -9.635 1.00 98.31 92 ILE A CA 1
ATOM 740 C C . ILE A 1 92 ? 5.099 -6.408 -9.267 1.00 98.31 92 ILE A C 1
ATOM 742 O O . ILE A 1 92 ? 3.909 -6.218 -9.503 1.00 98.31 92 ILE A O 1
ATOM 746 N N . ILE A 1 93 ? 5.882 -5.466 -8.740 1.00 98.38 93 ILE A N 1
ATOM 747 C CA . ILE A 1 93 ? 5.451 -4.082 -8.523 1.00 98.38 93 ILE A CA 1
ATOM 748 C C . ILE A 1 93 ? 6.290 -3.183 -9.424 1.00 98.38 93 ILE A C 1
ATOM 750 O O . ILE A 1 93 ? 7.505 -3.085 -9.250 1.00 98.38 93 ILE A O 1
ATOM 754 N N . THR A 1 94 ? 5.659 -2.518 -10.388 1.00 98.25 94 THR A N 1
ATOM 755 C CA . THR A 1 94 ? 6.359 -1.660 -11.355 1.00 98.25 94 THR A CA 1
ATOM 756 C C . THR A 1 94 ? 5.907 -0.208 -11.264 1.00 98.25 94 THR A C 1
ATOM 758 O O . THR A 1 94 ? 4.742 0.083 -10.983 1.00 98.25 94 THR A O 1
ATOM 761 N N . GLN A 1 95 ? 6.838 0.720 -11.477 1.00 98.06 95 GLN A N 1
ATOM 762 C CA . GLN A 1 95 ? 6.533 2.137 -11.646 1.00 98.06 95 GLN A CA 1
ATOM 763 C C . GLN A 1 95 ? 6.293 2.447 -13.122 1.00 98.06 95 GLN A C 1
ATOM 765 O O . GLN A 1 95 ? 7.138 2.157 -13.963 1.00 98.06 95 GLN A O 1
ATOM 770 N N . MET A 1 96 ? 5.162 3.090 -13.402 1.00 97.44 96 MET A N 1
ATOM 771 C CA . MET A 1 96 ? 4.802 3.592 -14.728 1.00 97.44 96 MET A CA 1
ATOM 772 C C . MET A 1 96 ? 4.751 5.119 -14.691 1.00 97.44 96 MET A C 1
ATOM 774 O O . MET A 1 96 ? 4.272 5.707 -13.716 1.00 97.44 96 MET A O 1
ATOM 778 N N . LEU A 1 97 ? 5.218 5.782 -15.738 1.00 97.50 97 LEU A N 1
ATOM 779 C CA . LEU A 1 97 ? 5.219 7.235 -15.842 1.00 97.50 97 LEU A CA 1
ATOM 780 C C . LEU A 1 97 ? 3.907 7.744 -16.432 1.00 97.50 97 LEU A C 1
ATOM 782 O O . LEU A 1 97 ? 3.337 8.688 -15.883 1.00 97.50 97 LEU A O 1
ATOM 786 N N . GLN A 1 98 ? 3.405 7.101 -17.489 1.00 96.62 98 GLN A N 1
ATOM 787 C CA . GLN A 1 98 ? 2.177 7.481 -18.186 1.00 96.62 98 GLN A CA 1
ATOM 788 C C . GLN A 1 98 ? 1.028 6.505 -17.918 1.00 96.62 98 GLN A C 1
ATOM 790 O O . GLN A 1 98 ? 1.215 5.297 -17.769 1.00 96.62 98 GLN A O 1
ATOM 795 N N . TYR A 1 99 ? -0.197 7.034 -17.866 1.00 95.94 99 TYR A N 1
ATOM 796 C CA . TYR A 1 99 ? -1.382 6.225 -17.570 1.00 95.94 99 TYR A CA 1
ATOM 797 C C . TYR A 1 99 ? -1.753 5.285 -18.721 1.00 95.94 99 TYR A C 1
ATOM 799 O O . TYR A 1 99 ? -2.072 4.123 -18.477 1.00 95.94 99 TYR A O 1
ATOM 807 N N . HIS A 1 100 ? -1.676 5.744 -19.975 1.00 96.00 100 HIS A N 1
ATOM 808 C CA . HIS A 1 100 ? -2.043 4.916 -21.131 1.00 96.00 100 HIS A CA 1
ATOM 809 C C . HIS A 1 100 ? -1.158 3.670 -21.263 1.00 96.00 100 HIS A C 1
ATOM 811 O O . HIS A 1 100 ? -1.665 2.606 -21.614 1.00 96.00 100 HIS A O 1
ATOM 817 N N . ASN A 1 101 ? 0.119 3.753 -20.877 1.00 96.19 101 ASN A N 1
ATOM 818 C CA . ASN A 1 101 ? 1.037 2.615 -20.943 1.00 96.19 101 ASN A C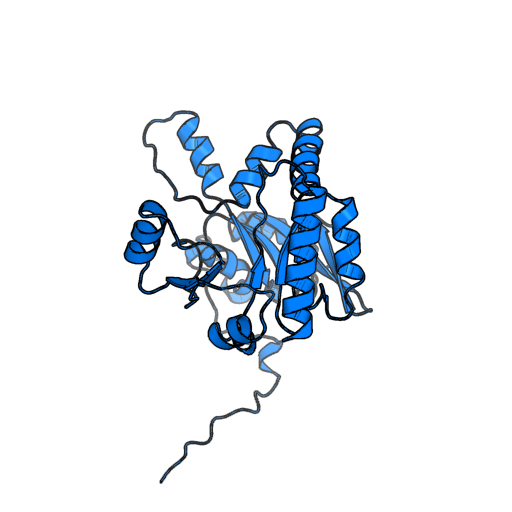A 1
ATOM 819 C C . ASN A 1 101 ? 0.690 1.493 -19.954 1.00 96.19 101 ASN A C 1
ATOM 821 O O . ASN A 1 101 ? 0.998 0.328 -20.205 1.00 96.19 101 ASN A O 1
ATOM 825 N N . LYS A 1 102 ? -0.006 1.806 -18.851 1.00 94.00 102 LYS A N 1
ATOM 826 C CA . LYS A 1 102 ? -0.438 0.820 -17.843 1.00 94.00 102 LYS A CA 1
ATOM 827 C C . LYS A 1 102 ? -1.331 -0.270 -18.443 1.00 94.00 102 LYS A C 1
ATOM 829 O O . LYS A 1 102 ? -1.269 -1.415 -18.002 1.00 94.00 102 LYS A O 1
ATOM 834 N N . ALA A 1 103 ? -2.115 0.056 -19.474 1.00 95.00 103 ALA A N 1
ATOM 835 C CA . ALA A 1 103 ? -2.986 -0.906 -20.147 1.00 95.00 103 ALA A CA 1
ATOM 836 C C . ALA A 1 103 ? -2.205 -2.061 -20.802 1.00 95.00 103 ALA A C 1
ATOM 838 O O . ALA A 1 103 ? -2.717 -3.176 -20.875 1.00 95.00 103 ALA A O 1
ATOM 839 N N . HIS A 1 104 ? -0.953 -1.840 -21.220 1.00 96.12 104 HIS A N 1
ATOM 840 C CA . HIS A 1 104 ? -0.136 -2.889 -21.834 1.00 96.12 104 HIS A CA 1
ATOM 841 C C . HIS A 1 104 ? 0.224 -4.020 -20.865 1.00 96.12 104 HIS A C 1
ATOM 843 O O . HIS A 1 104 ? 0.373 -5.158 -21.305 1.00 96.12 104 HIS A O 1
ATOM 849 N N . LEU A 1 105 ? 0.303 -3.746 -19.558 1.00 96.62 105 LEU A N 1
ATOM 850 C CA . LEU A 1 105 ? 0.556 -4.777 -18.545 1.00 96.62 105 LEU A CA 1
ATOM 851 C C . LEU A 1 105 ? -0.594 -5.791 -18.469 1.00 96.62 105 LEU A C 1
ATOM 853 O O . LEU A 1 105 ? -0.350 -6.976 -18.274 1.00 96.62 105 LEU A O 1
ATOM 857 N N . LEU A 1 106 ? -1.834 -5.350 -18.711 1.00 94.25 106 LEU A N 1
ATOM 858 C CA . LEU A 1 106 ? -3.019 -6.218 -18.715 1.00 94.25 106 LEU A CA 1
ATOM 859 C C . LEU A 1 106 ? -3.036 -7.205 -19.890 1.00 94.25 106 LEU A C 1
ATOM 861 O O . LEU A 1 106 ? -3.750 -8.202 -19.838 1.00 94.25 106 LEU A O 1
ATOM 865 N N . ASN A 1 107 ? -2.245 -6.947 -20.935 1.00 95.75 107 ASN A N 1
ATOM 866 C CA . ASN A 1 107 ? -2.114 -7.854 -22.075 1.00 95.75 107 ASN A CA 1
ATOM 867 C C . ASN A 1 107 ? -1.132 -9.005 -21.801 1.00 95.75 107 ASN A C 1
ATOM 869 O O . ASN A 1 107 ? -1.041 -9.929 -22.608 1.00 95.75 107 ASN A O 1
ATOM 873 N N . ILE A 1 108 ? -0.384 -8.961 -20.694 1.00 96.94 108 ILE A N 1
ATOM 874 C CA . ILE A 1 108 ? 0.541 -10.023 -20.297 1.00 96.94 108 ILE A CA 1
ATOM 875 C C . ILE A 1 108 ? -0.279 -11.126 -19.603 1.00 96.94 108 ILE A C 1
ATOM 877 O O . ILE A 1 108 ? -0.825 -10.873 -18.531 1.00 96.94 108 ILE A O 1
ATOM 881 N N . PRO A 1 109 ? -0.353 -12.363 -20.135 1.00 95.75 109 PRO A N 1
ATOM 882 C CA . PRO A 1 109 ? -1.237 -13.403 -19.585 1.00 95.75 109 PRO A CA 1
ATOM 883 C C . PRO A 1 109 ? -0.934 -13.783 -18.131 1.00 95.75 109 PRO A C 1
ATOM 885 O O . PRO A 1 109 ? -1.830 -14.148 -17.377 1.00 95.75 109 PRO A O 1
ATOM 888 N N . SER A 1 110 ? 0.339 -13.696 -17.744 1.00 96.44 110 SER A N 1
ATOM 889 C CA . SER A 1 110 ? 0.821 -14.005 -16.395 1.00 96.44 110 SER A CA 1
ATOM 890 C C . SER A 1 110 ? 0.713 -12.825 -15.420 1.00 96.44 110 SER A C 1
ATOM 892 O O . SER A 1 110 ? 1.165 -12.944 -14.283 1.00 96.44 110 SER A O 1
ATOM 894 N N . TRP A 1 111 ? 0.192 -11.672 -15.855 1.00 96.75 111 TRP A N 1
ATOM 895 C CA . TRP A 1 111 ? -0.039 -10.517 -14.990 1.00 96.75 111 TRP A CA 1
ATOM 896 C C . TRP A 1 111 ? -1.349 -10.689 -14.222 1.00 96.75 111 TRP A C 1
ATOM 898 O O . TRP A 1 111 ? -2.434 -10.739 -14.806 1.00 96.75 111 TRP A O 1
ATOM 908 N N . ASN A 1 112 ? -1.257 -10.770 -12.898 1.00 93.62 112 ASN A N 1
ATOM 909 C CA . ASN A 1 112 ? -2.374 -11.099 -12.032 1.00 93.62 112 ASN A CA 1
ATOM 910 C C . ASN A 1 112 ? -2.446 -10.184 -10.803 1.00 93.62 112 ASN A C 1
ATOM 912 O O . ASN A 1 112 ? -1.864 -10.442 -9.750 1.00 93.62 112 ASN A O 1
ATOM 916 N N . TRP A 1 113 ? -3.276 -9.148 -10.912 1.00 88.62 113 TRP A N 1
ATOM 917 C CA . TRP A 1 113 ? -3.609 -8.228 -9.822 1.00 88.62 113 TRP A CA 1
ATOM 918 C C . TRP A 1 113 ? -4.159 -8.914 -8.559 1.00 88.62 113 TRP A C 1
ATOM 920 O O . TRP A 1 113 ? -3.969 -8.407 -7.456 1.00 88.62 113 TRP A O 1
ATOM 930 N N . LYS A 1 114 ? -4.799 -10.089 -8.682 1.00 87.44 114 LYS A N 1
ATOM 931 C CA . LYS A 1 114 ? -5.292 -10.852 -7.518 1.00 87.44 114 LYS A CA 1
ATOM 932 C C . LYS A 1 114 ? -4.172 -11.543 -6.739 1.00 87.44 114 LYS A C 1
ATOM 934 O O . LYS A 1 114 ? -4.352 -11.822 -5.560 1.00 87.44 114 LYS A O 1
ATOM 939 N N . GLU A 1 115 ? -3.039 -11.812 -7.384 1.00 89.06 115 GLU A N 1
ATOM 940 C CA . GLU A 1 115 ? -1.828 -12.366 -6.759 1.00 89.06 115 GLU A CA 1
ATOM 941 C C . GLU A 1 115 ? -0.832 -11.262 -6.354 1.00 89.06 115 GLU A C 1
ATOM 943 O O . GLU A 1 115 ? 0.278 -11.543 -5.912 1.00 89.06 115 GLU A O 1
ATOM 948 N N . GLY A 1 116 ? -1.252 -9.993 -6.435 1.00 92.06 116 GLY A N 1
ATOM 949 C CA . GLY A 1 116 ? -0.512 -8.852 -5.900 1.00 92.06 116 GLY A CA 1
ATOM 950 C C . GLY A 1 116 ? 0.389 -8.129 -6.897 1.00 92.06 116 GLY A C 1
ATOM 951 O O . GLY A 1 116 ? 1.166 -7.274 -6.456 1.00 92.06 116 GLY A O 1
ATOM 952 N N . ASP A 1 117 ? 0.302 -8.452 -8.194 1.00 96.75 117 ASP A N 1
ATOM 953 C CA . ASP A 1 117 ? 0.934 -7.645 -9.241 1.00 96.75 117 ASP A CA 1
ATOM 954 C C . ASP A 1 117 ? 0.308 -6.249 -9.272 1.00 96.75 117 ASP A C 1
ATOM 956 O O . ASP A 1 117 ? -0.915 -6.111 -9.365 1.00 96.75 117 ASP A O 1
ATOM 960 N N . ASP A 1 118 ? 1.139 -5.211 -9.210 1.00 96.81 118 ASP A N 1
ATOM 961 C CA . ASP A 1 118 ? 0.657 -3.835 -9.136 1.00 96.81 118 ASP A CA 1
ATOM 962 C C . ASP A 1 118 ? 1.505 -2.872 -9.977 1.00 96.81 118 ASP A C 1
ATOM 964 O O . ASP A 1 118 ? 2.723 -3.012 -10.122 1.00 96.81 118 ASP A O 1
ATOM 968 N N . ALA A 1 119 ? 0.839 -1.871 -10.542 1.00 97.19 119 ALA A N 1
ATOM 969 C CA . ALA A 1 119 ? 1.430 -0.866 -11.411 1.00 97.19 119 ALA A CA 1
ATOM 970 C C . ALA A 1 119 ? 1.159 0.529 -10.846 1.00 97.19 119 ALA A C 1
ATOM 972 O O . ALA A 1 119 ? 0.070 1.102 -11.002 1.00 97.19 119 ALA A O 1
ATOM 973 N N . ILE A 1 120 ? 2.190 1.089 -10.214 1.00 96.75 120 ILE A N 1
ATOM 974 C CA . ILE A 1 120 ? 2.166 2.417 -9.610 1.00 96.75 120 ILE A CA 1
ATOM 975 C C . ILE A 1 120 ? 2.358 3.446 -10.724 1.00 96.75 120 ILE A C 1
ATOM 977 O O . ILE A 1 120 ? 3.484 3.748 -11.122 1.00 96.75 120 ILE A O 1
ATOM 981 N N . CYS A 1 121 ? 1.256 3.997 -11.231 1.00 97.06 121 CYS A N 1
ATOM 982 C CA . CYS A 1 121 ? 1.309 5.067 -12.221 1.00 97.06 121 CYS A CA 1
ATOM 983 C C . CYS A 1 121 ? 1.557 6.422 -11.541 1.00 97.06 121 CYS A C 1
ATOM 985 O O . CYS A 1 121 ? 0.716 6.944 -10.804 1.00 97.06 121 CYS A O 1
ATOM 987 N N . LEU A 1 122 ? 2.725 7.013 -11.798 1.00 95.38 122 LEU A N 1
ATOM 988 C CA . LEU A 1 122 ? 3.139 8.273 -11.189 1.00 95.38 122 LEU A CA 1
ATOM 989 C C . LEU A 1 122 ? 2.301 9.454 -11.680 1.00 95.38 122 LEU A C 1
ATOM 991 O O . LEU A 1 122 ? 1.959 10.311 -10.868 1.00 95.38 122 LEU A O 1
ATOM 995 N N . ALA A 1 123 ? 1.950 9.520 -12.971 1.00 95.06 123 ALA A N 1
ATOM 996 C CA . ALA A 1 123 ? 1.076 10.578 -13.481 1.00 95.06 123 ALA A CA 1
ATOM 997 C C . ALA A 1 123 ? -0.331 10.507 -12.869 1.00 95.06 123 ALA A C 1
ATOM 999 O O . ALA A 1 123 ? -0.844 11.539 -12.434 1.00 95.06 123 ALA A O 1
ATOM 1000 N N . GLU A 1 124 ? -0.903 9.300 -12.776 1.00 96.12 124 GLU A N 1
ATOM 1001 C CA . GLU A 1 124 ? -2.212 9.038 -12.160 1.00 96.12 124 GLU A CA 1
ATOM 1002 C C . GLU A 1 124 ? -2.245 9.540 -10.710 1.00 96.12 124 GLU A C 1
ATOM 1004 O O . GLU A 1 124 ? -3.080 10.373 -10.358 1.00 96.12 124 GLU A O 1
ATOM 1009 N N . LEU A 1 125 ? -1.284 9.112 -9.885 1.00 94.56 125 LEU A N 1
ATOM 1010 C CA . LEU A 1 125 ? -1.224 9.502 -8.474 1.00 94.56 125 LEU A CA 1
ATOM 1011 C C . LEU A 1 125 ? -0.900 10.989 -8.287 1.00 94.56 125 LEU A C 1
ATOM 1013 O O . LEU A 1 125 ? -1.545 11.664 -7.485 1.00 94.56 125 LEU A O 1
ATOM 1017 N N . LYS A 1 126 ? 0.070 11.524 -9.040 1.00 94.44 126 LYS A N 1
ATOM 1018 C CA . LYS A 1 126 ? 0.489 12.931 -8.935 1.00 94.44 126 LYS A CA 1
ATOM 1019 C C . LYS A 1 126 ? -0.666 13.875 -9.254 1.00 94.44 126 LYS A C 1
ATOM 1021 O O . LYS A 1 126 ? -0.947 14.784 -8.475 1.00 94.44 126 LYS A O 1
ATOM 1026 N N . LEU A 1 127 ? -1.330 13.670 -10.392 1.00 95.62 127 LEU A N 1
ATOM 1027 C CA . LEU A 1 127 ? -2.452 14.513 -10.802 1.00 95.62 127 LEU A CA 1
ATOM 1028 C C . LEU A 1 127 ? -3.686 14.252 -9.936 1.00 95.62 127 LEU A C 1
ATOM 1030 O O . LEU A 1 127 ? -4.378 15.205 -9.589 1.00 95.62 127 LEU A O 1
ATOM 1034 N N . GLY A 1 128 ? -3.913 13.006 -9.508 1.00 96.38 128 GLY A N 1
ATOM 1035 C CA . GLY A 1 128 ? -4.976 12.659 -8.567 1.00 96.38 128 GLY A CA 1
ATOM 1036 C C . GLY A 1 128 ? -4.854 13.408 -7.238 1.00 96.38 128 GLY A C 1
ATOM 1037 O O . GLY A 1 128 ? -5.818 14.026 -6.792 1.00 96.38 128 GLY A O 1
ATOM 1038 N N . PHE A 1 129 ? -3.665 13.443 -6.628 1.00 94.62 129 PHE A N 1
ATOM 1039 C CA . PHE A 1 129 ? -3.439 14.171 -5.370 1.00 94.62 129 PHE A CA 1
ATOM 1040 C C . PHE A 1 129 ? -3.630 15.686 -5.519 1.00 94.62 129 PHE A C 1
ATOM 1042 O O . PHE A 1 129 ? -4.201 16.330 -4.631 1.00 94.62 129 PHE A O 1
ATOM 1049 N N . ILE A 1 130 ? -3.194 16.263 -6.643 1.00 96.19 130 ILE A N 1
ATOM 1050 C CA . ILE A 1 130 ? -3.413 17.686 -6.938 1.00 96.19 130 ILE A CA 1
ATOM 1051 C C . ILE A 1 130 ? -4.910 17.963 -7.117 1.00 96.19 130 ILE A C 1
ATOM 1053 O O . ILE A 1 130 ? -5.429 18.885 -6.493 1.00 96.19 130 ILE A O 1
ATOM 1057 N N . ALA A 1 131 ? -5.620 17.131 -7.883 1.00 97.81 131 ALA A N 1
ATOM 1058 C CA . ALA A 1 131 ? -7.058 17.274 -8.103 1.00 97.81 131 ALA A CA 1
ATOM 1059 C C . ALA A 1 131 ? -7.854 17.199 -6.790 1.00 97.81 131 ALA A C 1
ATOM 1061 O O . ALA A 1 131 ? -8.732 18.023 -6.549 1.00 97.81 131 ALA A O 1
ATOM 1062 N N . GLN A 1 132 ? -7.504 16.273 -5.892 1.00 96.94 132 GLN A N 1
ATOM 1063 C CA . GLN A 1 132 ? -8.117 16.195 -4.562 1.0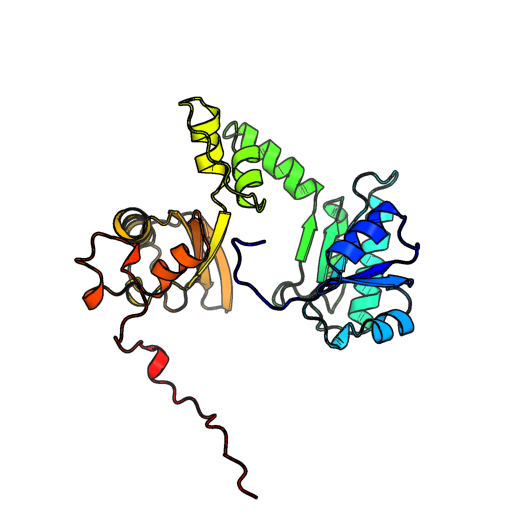0 96.94 132 GLN A CA 1
ATOM 1064 C C . GLN A 1 132 ? -7.827 17.440 -3.707 1.00 96.94 132 GLN A C 1
ATOM 1066 O O . GLN A 1 132 ? -8.676 17.873 -2.930 1.00 96.94 132 GLN A O 1
ATOM 1071 N N . SER A 1 133 ? -6.671 18.080 -3.899 1.00 97.31 133 SER A N 1
ATOM 1072 C CA . SER A 1 133 ? -6.344 19.337 -3.213 1.00 97.31 133 SER A CA 1
ATOM 1073 C C . SER A 1 133 ? -7.171 20.528 -3.701 1.00 97.31 133 SER A C 1
ATOM 1075 O O . SER A 1 133 ? -7.312 21.500 -2.964 1.00 97.31 133 SER A O 1
ATOM 1077 N N . CYS A 1 134 ? -7.741 20.458 -4.909 1.00 97.56 134 CYS A N 1
ATOM 1078 C CA . CYS A 1 134 ? -8.710 21.446 -5.385 1.00 97.56 134 CYS A CA 1
ATOM 1079 C C . CYS A 1 134 ? -10.059 21.339 -4.655 1.00 97.56 134 CYS A C 1
ATOM 1081 O O . CYS A 1 134 ? -10.776 22.331 -4.578 1.00 97.56 134 CYS A O 1
ATOM 1083 N N . LEU A 1 135 ? -10.402 20.160 -4.118 1.00 97.69 135 LEU A N 1
ATOM 1084 C CA . LEU A 1 135 ? -11.604 19.955 -3.301 1.00 97.69 135 LEU A CA 1
ATOM 1085 C C . LEU A 1 135 ? -11.353 20.318 -1.833 1.00 97.69 135 LEU A C 1
ATOM 1087 O O . LEU A 1 135 ? -12.186 20.963 -1.203 1.00 97.69 135 LEU A O 1
ATOM 1091 N N . ALA A 1 136 ? -10.199 19.913 -1.297 1.00 97.50 136 ALA A N 1
ATOM 1092 C CA . ALA A 1 136 ? -9.782 20.207 0.069 1.00 97.50 136 ALA A CA 1
ATOM 1093 C C . ALA A 1 136 ? -8.287 20.552 0.108 1.00 97.50 136 ALA A C 1
ATOM 1095 O O . ALA A 1 136 ? -7.422 19.679 -0.013 1.00 97.50 136 ALA A O 1
ATOM 1096 N N . GLN A 1 137 ? -7.972 21.837 0.284 1.00 97.75 137 GLN A N 1
ATOM 1097 C CA . GLN A 1 137 ? -6.590 22.315 0.318 1.00 97.75 137 GLN A CA 1
ATOM 1098 C C . GLN A 1 137 ? -5.787 21.604 1.420 1.00 97.75 137 GLN A C 1
ATOM 1100 O O . GLN A 1 137 ? -6.240 21.477 2.553 1.00 97.75 137 GLN A O 1
ATOM 1105 N N . GLY A 1 138 ? -4.577 21.145 1.084 1.00 95.38 138 GLY A N 1
ATOM 1106 C CA . GLY A 1 138 ? -3.702 20.403 2.003 1.00 95.38 138 GLY A CA 1
ATOM 1107 C C . GLY A 1 138 ? -3.918 18.884 2.015 1.00 95.38 138 GLY A C 1
ATOM 1108 O O . GLY A 1 138 ? -3.114 18.162 2.600 1.00 95.38 138 GLY A O 1
ATOM 1109 N N . LEU A 1 139 ? -4.936 18.361 1.319 1.00 95.94 139 LEU A N 1
ATOM 1110 C CA . LEU A 1 139 ? -5.195 16.918 1.268 1.00 95.94 139 LEU A CA 1
ATOM 1111 C C . LEU A 1 139 ? -4.043 16.124 0.624 1.00 95.94 139 LEU A C 1
ATOM 1113 O O . LEU A 1 139 ? -3.698 15.046 1.105 1.00 95.94 139 LEU A O 1
ATOM 1117 N N . SER A 1 140 ? -3.394 16.662 -0.415 1.00 95.69 140 SER A N 1
ATOM 1118 C CA . SER A 1 140 ? -2.219 16.023 -1.035 1.00 95.69 140 SER A CA 1
ATOM 1119 C C . SER A 1 140 ? -1.076 15.792 -0.052 1.00 95.69 140 SER A C 1
ATOM 1121 O O . SER A 1 140 ? -0.506 14.703 -0.026 1.00 95.69 140 SER A O 1
ATOM 1123 N N . THR A 1 141 ? -0.734 16.793 0.762 1.00 95.12 141 THR A N 1
ATOM 1124 C CA . THR A 1 141 ? 0.372 16.691 1.722 1.00 95.12 141 THR A CA 1
ATOM 1125 C C . THR A 1 141 ? 0.003 15.806 2.905 1.00 95.12 141 THR A C 1
ATOM 1127 O O . THR A 1 141 ? 0.846 15.038 3.363 1.00 95.12 141 THR A O 1
ATOM 1130 N N . MET A 1 142 ? -1.260 15.835 3.345 1.00 95.19 142 MET A N 1
ATOM 1131 C CA . MET A 1 142 ? -1.777 14.907 4.351 1.00 95.19 142 MET A CA 1
ATOM 1132 C C . MET A 1 142 ? -1.645 13.450 3.885 1.00 95.19 142 MET A C 1
ATOM 1134 O O . MET A 1 142 ? -1.039 12.642 4.585 1.00 95.19 142 MET A O 1
ATOM 1138 N N . LEU A 1 143 ? -2.139 13.118 2.685 1.00 94.06 143 LEU A N 1
ATOM 1139 C CA . LEU A 1 143 ? -2.028 11.765 2.128 1.00 94.06 143 LEU A CA 1
ATOM 1140 C C . LEU A 1 143 ? -0.566 11.365 1.900 1.00 94.06 143 LEU A C 1
ATOM 1142 O O . LEU A 1 143 ? -0.176 10.256 2.250 1.00 94.06 143 LEU A O 1
ATOM 1146 N N . ALA A 1 144 ? 0.267 12.267 1.373 1.00 92.62 144 ALA A N 1
ATOM 1147 C CA . ALA A 1 144 ? 1.688 11.994 1.163 1.00 92.62 144 ALA A CA 1
ATOM 1148 C C . ALA A 1 144 ? 2.430 11.658 2.468 1.00 92.62 144 ALA A C 1
ATOM 1150 O O . ALA A 1 144 ? 3.322 10.810 2.453 1.00 92.62 144 ALA A O 1
ATOM 1151 N N . ASN A 1 145 ? 2.059 12.287 3.589 1.00 93.25 145 ASN A N 1
ATOM 1152 C CA . ASN A 1 145 ? 2.617 11.945 4.897 1.00 93.25 145 ASN A CA 1
ATOM 1153 C C . ASN A 1 145 ? 2.186 10.538 5.344 1.00 93.25 145 ASN A C 1
ATOM 1155 O O . ASN A 1 145 ? 3.047 9.781 5.769 1.00 93.25 145 ASN A O 1
ATOM 1159 N N . LEU A 1 146 ? 0.920 10.144 5.144 1.00 91.81 146 LEU A N 1
ATOM 1160 C CA . LEU A 1 146 ? 0.408 8.819 5.544 1.00 91.81 146 LEU A CA 1
ATOM 1161 C C . LEU A 1 146 ? 1.071 7.630 4.819 1.00 91.81 146 LEU A C 1
ATOM 1163 O O . LEU A 1 146 ? 1.091 6.521 5.352 1.00 91.81 146 LEU A O 1
ATOM 1167 N N . PHE A 1 147 ? 1.587 7.835 3.600 1.00 84.38 147 PHE A N 1
ATOM 1168 C CA . PHE A 1 147 ? 2.298 6.802 2.827 1.00 84.38 147 PHE A CA 1
ATOM 1169 C C . PHE A 1 147 ? 3.819 6.817 3.033 1.00 84.38 147 PHE A C 1
ATOM 1171 O O . PHE A 1 147 ? 4.517 5.905 2.583 1.00 84.38 147 PHE A O 1
ATOM 1178 N N . SER A 1 148 ? 4.348 7.860 3.672 1.00 84.56 148 SER A N 1
ATOM 1179 C CA . SER A 1 148 ? 5.778 8.040 3.884 1.00 84.56 148 SER A CA 1
ATOM 1180 C C . SER A 1 148 ? 6.145 7.570 5.281 1.00 84.56 148 SER A C 1
ATOM 1182 O O . SER A 1 148 ? 5.761 8.206 6.252 1.00 84.56 148 SER A O 1
ATOM 1184 N N . MET A 1 149 ? 6.994 6.546 5.384 1.00 77.12 149 MET A N 1
ATOM 1185 C CA . MET A 1 149 ? 7.572 6.176 6.679 1.00 77.12 149 MET A CA 1
ATOM 1186 C C . MET A 1 149 ? 8.446 7.324 7.189 1.00 77.12 149 MET A C 1
ATOM 1188 O O . MET A 1 149 ? 9.408 7.717 6.515 1.00 77.12 149 MET A O 1
ATOM 1192 N N . ARG A 1 150 ? 8.088 7.908 8.335 1.00 78.25 150 ARG A N 1
ATOM 1193 C CA . ARG A 1 150 ? 8.771 9.074 8.910 1.00 78.25 150 ARG A CA 1
ATOM 1194 C C . ARG A 1 150 ? 8.976 8.884 10.403 1.00 78.25 150 ARG A C 1
ATOM 1196 O O . ARG A 1 150 ? 8.030 8.676 11.148 1.00 78.25 150 ARG A O 1
ATOM 1203 N N . SER A 1 151 ? 10.218 9.052 10.844 1.00 74.19 151 SER A N 1
ATOM 1204 C CA . SER A 1 151 ? 10.548 9.075 12.266 1.00 74.19 151 SER A CA 1
ATOM 1205 C C . SER A 1 151 ? 9.857 10.245 12.965 1.00 74.19 151 SER A C 1
ATOM 1207 O O . SER A 1 151 ? 9.966 11.391 12.520 1.00 74.19 151 SER A O 1
ATOM 1209 N N . PHE A 1 152 ? 9.216 9.970 14.098 1.00 77.88 152 PHE A N 1
ATOM 1210 C CA . PHE A 1 152 ? 8.692 11.013 14.973 1.00 77.88 152 PHE A CA 1
ATOM 1211 C C . PHE A 1 152 ? 9.828 11.903 15.503 1.00 77.88 152 PHE A C 1
ATOM 1213 O O . PHE A 1 152 ? 10.835 11.412 16.021 1.00 77.88 152 PHE A O 1
ATOM 1220 N N . ILE A 1 153 ? 9.651 13.221 15.394 1.00 83.19 153 ILE A N 1
ATOM 1221 C CA . ILE A 1 153 ? 10.572 14.227 15.930 1.00 83.19 153 ILE A CA 1
ATOM 1222 C C . ILE A 1 153 ? 9.834 14.992 17.024 1.00 83.19 153 ILE A C 1
ATOM 1224 O O . ILE A 1 153 ? 8.836 15.660 16.759 1.00 83.19 153 ILE A O 1
ATOM 1228 N N . LYS A 1 154 ? 10.339 14.910 18.259 1.00 84.62 154 LYS A N 1
ATOM 1229 C CA . LYS A 1 154 ? 9.772 15.639 19.395 1.00 84.62 154 LYS A CA 1
ATOM 1230 C C . LYS A 1 154 ? 10.248 17.092 19.363 1.00 84.62 154 LYS A C 1
ATOM 1232 O O . LYS A 1 154 ? 11.443 17.348 19.476 1.00 84.62 154 LYS A O 1
ATOM 1237 N N . ILE A 1 155 ? 9.306 18.023 19.262 1.00 87.75 155 ILE A N 1
ATOM 1238 C CA . ILE A 1 155 ? 9.539 19.455 19.466 1.00 87.75 155 ILE A CA 1
ATOM 1239 C C . ILE A 1 155 ? 8.891 19.846 20.794 1.00 87.75 155 ILE A C 1
ATOM 1241 O O . ILE A 1 155 ? 7.719 19.549 21.025 1.00 87.75 155 ILE A O 1
ATOM 1245 N N . GLU A 1 156 ? 9.669 20.459 21.685 1.00 89.50 156 GLU A N 1
ATOM 1246 C CA . GLU A 1 156 ? 9.186 20.863 23.014 1.00 89.50 156 GLU A CA 1
ATOM 1247 C C . GLU A 1 156 ? 8.515 22.237 22.993 1.00 89.50 156 GLU A C 1
ATOM 1249 O O . GLU A 1 156 ? 7.556 22.465 23.730 1.00 89.50 156 GLU A O 1
ATOM 1254 N N . GLU A 1 157 ? 8.978 23.123 22.112 1.00 92.69 157 GLU A N 1
ATOM 1255 C CA . GLU A 1 157 ? 8.388 24.441 21.903 1.00 92.69 157 GLU A CA 1
ATOM 1256 C C . GLU A 1 157 ? 6.966 24.333 21.344 1.00 92.69 157 GLU A C 1
ATOM 1258 O O . GLU A 1 157 ? 6.687 23.552 20.429 1.00 92.69 157 GLU A O 1
ATOM 1263 N N . ASP A 1 158 ? 6.056 25.150 21.877 1.00 92.44 158 ASP A N 1
ATOM 1264 C CA . ASP A 1 158 ? 4.660 25.154 21.453 1.00 92.44 158 ASP A CA 1
ATOM 1265 C C . ASP A 1 158 ? 4.461 25.986 20.182 1.00 92.44 158 ASP A C 1
ATOM 1267 O O . ASP A 1 158 ? 3.986 27.120 20.19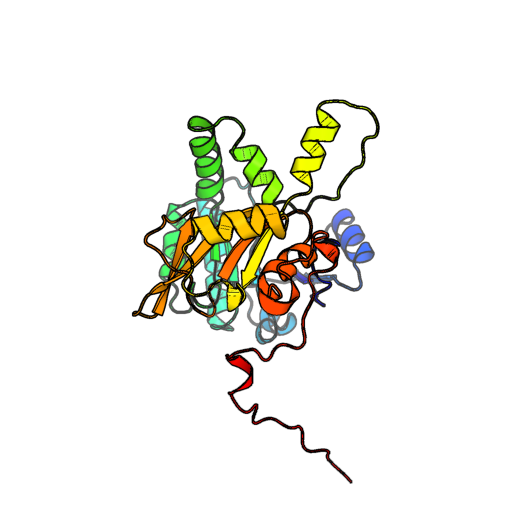9 1.00 92.44 158 ASP A O 1
ATOM 1271 N N . THR A 1 159 ? 4.891 25.419 19.057 1.00 96.12 159 THR A N 1
ATOM 1272 C CA . THR A 1 159 ? 4.800 26.032 17.728 1.00 96.12 159 THR A CA 1
ATOM 1273 C C . THR A 1 159 ? 3.927 25.196 16.794 1.00 96.12 159 THR A C 1
ATOM 1275 O O . THR A 1 159 ? 3.640 24.026 17.048 1.00 96.12 159 THR A O 1
ATOM 1278 N N . TRP A 1 160 ? 3.531 25.768 15.652 1.00 95.62 160 TRP A N 1
ATOM 1279 C CA . TRP A 1 160 ? 2.768 25.051 14.619 1.00 95.62 160 TRP A CA 1
ATOM 1280 C C . TRP A 1 160 ? 3.452 23.750 14.158 1.00 95.62 160 TRP A C 1
ATOM 1282 O O . TRP A 1 160 ? 2.775 22.797 13.772 1.00 95.62 160 TRP A O 1
ATOM 1292 N N . GLN A 1 161 ? 4.788 23.690 14.227 1.00 94.12 161 GLN A N 1
ATOM 1293 C CA . GLN A 1 161 ? 5.575 22.527 13.817 1.00 94.12 161 GLN A CA 1
ATOM 1294 C C . GLN A 1 161 ? 5.310 21.315 14.707 1.00 94.12 161 GLN A C 1
ATOM 1296 O O . GLN A 1 161 ? 5.224 20.203 14.195 1.00 94.12 161 GLN A O 1
ATOM 1301 N N . LYS A 1 162 ? 5.135 21.527 16.016 1.00 93.62 162 LYS A N 1
ATOM 1302 C CA . LYS A 1 162 ? 4.816 20.466 16.979 1.00 93.62 162 LYS A CA 1
ATOM 1303 C C . LYS A 1 162 ? 3.515 19.756 16.598 1.00 93.62 162 LYS A C 1
ATOM 1305 O O . LYS A 1 162 ? 3.510 18.539 16.444 1.00 93.62 162 LYS A O 1
ATOM 1310 N N . TYR A 1 163 ? 2.450 20.521 16.359 1.00 93.19 163 TYR A N 1
ATOM 1311 C CA . TYR A 1 163 ? 1.142 19.985 15.970 1.00 93.19 163 TYR A CA 1
ATOM 1312 C C . TYR A 1 163 ? 1.165 19.327 14.582 1.00 93.19 163 TYR A C 1
ATOM 1314 O O . TYR A 1 163 ? 0.555 18.282 14.368 1.00 93.19 163 TYR A O 1
ATOM 1322 N N . TYR A 1 164 ? 1.910 19.900 13.633 1.00 94.06 164 TYR A N 1
ATOM 1323 C CA . TYR A 1 164 ? 2.088 19.295 12.313 1.00 94.06 164 TYR A CA 1
ATOM 1324 C C . TYR A 1 164 ? 2.820 17.947 12.394 1.00 94.06 164 TYR A C 1
ATOM 1326 O O . TYR A 1 164 ? 2.380 16.972 11.787 1.00 94.06 164 TYR A O 1
ATOM 1334 N N . LEU A 1 165 ? 3.912 17.871 13.161 1.00 92.44 165 LEU A N 1
ATOM 1335 C CA . LEU A 1 165 ? 4.718 16.656 13.300 1.00 92.44 165 LEU A CA 1
ATOM 1336 C C . LEU A 1 165 ? 3.991 15.529 14.040 1.00 92.44 165 LEU A C 1
ATOM 1338 O O . LEU A 1 165 ? 4.241 14.364 13.739 1.00 92.44 165 LEU A O 1
ATOM 1342 N N . GLU A 1 166 ? 3.061 15.857 14.939 1.00 90.19 166 GLU A N 1
ATOM 1343 C CA . GLU A 1 166 ? 2.147 14.872 15.532 1.00 90.19 166 GLU A CA 1
ATOM 1344 C C . GLU A 1 166 ? 1.260 14.208 14.463 1.00 90.19 166 GLU A C 1
ATOM 1346 O O . GLU A 1 166 ? 1.039 12.999 14.487 1.00 90.19 166 GLU A O 1
ATOM 1351 N N . GLY A 1 167 ? 0.808 14.972 13.464 1.00 91.44 167 GLY A N 1
ATOM 1352 C CA . GLY A 1 167 ? 0.096 14.422 12.309 1.00 91.44 167 GLY A CA 1
ATOM 1353 C C . GLY A 1 167 ? 0.993 13.563 11.414 1.00 91.44 167 GLY A C 1
ATOM 1354 O O . GLY A 1 167 ? 0.556 12.519 10.930 1.00 91.44 167 GLY A O 1
ATOM 1355 N N . VAL A 1 168 ? 2.250 13.980 11.227 1.00 92.12 168 VAL A N 1
ATOM 1356 C CA . VAL A 1 168 ? 3.246 13.303 10.379 1.00 92.12 168 VAL A CA 1
ATOM 1357 C C . VAL A 1 168 ? 3.601 11.902 10.880 1.00 92.12 168 VAL A C 1
ATOM 1359 O O . VAL A 1 168 ? 3.955 11.065 10.057 1.00 92.12 168 VAL A O 1
ATOM 1362 N N . SER A 1 169 ? 3.505 11.621 12.184 1.00 89.62 169 SER A N 1
ATOM 1363 C CA . SER A 1 169 ? 3.794 10.279 12.712 1.00 89.62 169 SER A CA 1
ATOM 1364 C C . SER A 1 169 ? 2.683 9.257 12.475 1.00 89.62 169 SER A C 1
ATOM 1366 O O . SER A 1 169 ? 2.810 8.127 12.931 1.00 89.62 169 SER A O 1
ATOM 1368 N N . ASN A 1 170 ? 1.581 9.632 11.818 1.00 92.25 170 ASN A N 1
ATOM 1369 C CA . ASN A 1 170 ? 0.544 8.675 11.453 1.00 92.25 170 ASN A CA 1
ATOM 1370 C C . ASN A 1 170 ? 0.854 8.006 10.114 1.00 92.25 170 ASN A C 1
ATOM 1372 O O . ASN A 1 170 ? 1.245 8.661 9.150 1.00 92.25 170 ASN A O 1
ATOM 1376 N N . GLU A 1 171 ? 0.572 6.711 10.040 1.00 92.81 171 GLU A N 1
ATOM 1377 C CA . GLU A 1 171 ? 0.670 5.900 8.832 1.00 92.81 171 GLU A CA 1
ATOM 1378 C C . GLU A 1 171 ? -0.656 5.169 8.574 1.00 92.81 171 GLU A C 1
ATOM 1380 O O . GLU A 1 171 ? -1.524 5.060 9.450 1.00 92.81 171 GLU A O 1
ATOM 1385 N N . MET A 1 172 ? -0.821 4.665 7.350 1.00 93.75 172 MET A N 1
ATOM 1386 C CA . MET A 1 172 ? -1.954 3.815 6.995 1.00 93.75 172 MET A CA 1
ATOM 1387 C C . MET A 1 172 ? -1.625 2.335 7.209 1.00 93.75 172 MET A C 1
ATOM 1389 O O . MET A 1 172 ? -0.642 1.812 6.679 1.00 93.75 172 MET A O 1
ATOM 1393 N N . TYR A 1 173 ? -2.508 1.643 7.919 1.00 93.75 173 TYR A N 1
ATOM 1394 C CA . TYR A 1 173 ? -2.382 0.231 8.255 1.00 93.75 173 TYR A CA 1
ATOM 1395 C C . TYR A 1 173 ? -3.630 -0.551 7.859 1.00 93.75 173 TYR A C 1
ATOM 1397 O O . TYR A 1 173 ? -4.725 -0.002 7.725 1.00 93.75 173 TYR A O 1
ATOM 1405 N N . THR A 1 174 ? -3.458 -1.861 7.717 1.00 94.81 174 THR A N 1
ATOM 1406 C CA . THR A 1 174 ? -4.558 -2.800 7.488 1.00 94.81 174 THR A CA 1
ATOM 1407 C C . THR A 1 174 ? -4.549 -3.860 8.571 1.00 94.81 174 THR A C 1
ATOM 1409 O O . THR A 1 174 ? -3.481 -4.318 8.974 1.00 94.81 174 THR A O 1
ATOM 1412 N N . GLU A 1 175 ? -5.727 -4.226 9.064 1.00 96.19 175 GLU A N 1
ATOM 1413 C CA . GLU A 1 175 ? -5.868 -5.268 10.077 1.00 96.19 175 GLU A CA 1
ATOM 1414 C C . GLU A 1 175 ? -7.251 -5.908 10.005 1.00 96.19 175 GLU A C 1
ATOM 1416 O O . GLU A 1 175 ? -8.244 -5.238 9.710 1.00 96.19 175 GLU A O 1
ATOM 1421 N N . TYR A 1 176 ? -7.327 -7.206 10.291 1.00 96.19 176 TYR A N 1
ATOM 1422 C CA . TYR A 1 176 ? -8.608 -7.897 10.385 1.00 96.19 176 TYR A CA 1
ATOM 1423 C C . TYR A 1 176 ? -9.400 -7.433 11.609 1.00 96.19 176 TYR A C 1
ATOM 1425 O O . TYR A 1 176 ? -8.865 -7.275 12.710 1.00 96.19 176 TYR A O 1
ATOM 1433 N N . LEU A 1 177 ? -10.702 -7.238 11.416 1.00 96.44 177 LEU A N 1
ATOM 1434 C CA . LEU A 1 177 ? -11.620 -6.893 12.493 1.00 96.44 177 LEU A CA 1
ATOM 1435 C C . LEU A 1 177 ? -11.928 -8.124 13.352 1.00 96.44 177 LEU A C 1
ATOM 1437 O O . LEU A 1 177 ? -12.109 -9.226 12.841 1.00 96.44 177 LEU A O 1
ATOM 1441 N N . SER A 1 178 ? -12.012 -7.927 14.668 1.00 95.50 178 SER A N 1
ATOM 1442 C CA . SER A 1 178 ? -12.492 -8.955 15.594 1.00 95.50 178 SER A CA 1
ATOM 1443 C C . SER A 1 178 ? -13.935 -9.378 15.292 1.00 95.50 178 SER A C 1
ATOM 1445 O O . SER A 1 178 ? -14.768 -8.551 14.907 1.00 95.50 178 SER A O 1
ATOM 1447 N N . SER A 1 179 ? -14.266 -10.635 15.601 1.00 93.94 179 SER A N 1
ATOM 1448 C CA . SER A 1 179 ? -15.636 -11.163 15.571 1.00 93.94 179 SER A CA 1
ATOM 1449 C C . SER A 1 179 ? -16.608 -10.362 16.451 1.00 93.94 179 SER A C 1
ATOM 1451 O O . SER A 1 179 ? -17.807 -10.325 16.185 1.00 93.94 179 SER A O 1
ATOM 1453 N N . ALA A 1 180 ? -16.101 -9.633 17.454 1.00 94.75 180 ALA A N 1
ATOM 1454 C CA . ALA A 1 180 ? -16.892 -8.718 18.281 1.00 94.75 180 ALA A CA 1
ATOM 1455 C C . ALA A 1 180 ? -17.574 -7.587 17.484 1.00 94.75 180 ALA A C 1
ATOM 1457 O O . AL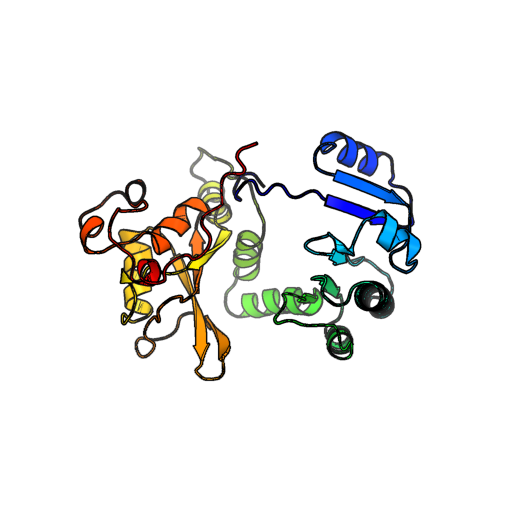A A 1 180 ? -18.518 -6.976 17.985 1.00 94.75 180 ALA A O 1
ATOM 1458 N N . PHE A 1 181 ? -17.100 -7.294 16.269 1.00 96.12 181 PHE A N 1
ATOM 1459 C CA . PHE A 1 181 ? -17.670 -6.269 15.394 1.00 96.12 181 PHE A CA 1
ATOM 1460 C C . PHE A 1 181 ? -18.673 -6.818 14.375 1.00 96.12 181 PHE A C 1
ATOM 1462 O O . PHE A 1 181 ? -19.355 -6.033 13.714 1.00 96.12 181 PHE A O 1
ATOM 1469 N N . VAL A 1 182 ? -18.785 -8.139 14.236 1.00 95.88 182 VAL A N 1
ATOM 1470 C CA . VAL A 1 182 ? -19.634 -8.773 13.221 1.00 95.88 182 VAL A CA 1
ATOM 1471 C C . VAL A 1 182 ? -21.107 -8.453 13.469 1.00 95.88 182 VAL A C 1
ATOM 1473 O O . VAL A 1 182 ? -21.595 -8.467 14.597 1.00 95.88 182 VAL A O 1
ATOM 1476 N N . GLY A 1 183 ? -21.820 -8.109 12.395 1.00 95.62 183 GLY A N 1
ATOM 1477 C CA . GLY A 1 183 ? -23.223 -7.691 12.445 1.00 95.62 183 GLY A CA 1
ATOM 1478 C C . GLY A 1 183 ? -23.445 -6.230 12.858 1.00 95.62 183 GLY A C 1
ATOM 1479 O O . GLY A 1 183 ? -24.554 -5.715 12.682 1.00 95.62 183 GLY A O 1
ATOM 1480 N N . LEU A 1 184 ? -22.417 -5.521 13.341 1.00 97.12 184 LEU A N 1
ATOM 1481 C CA . LEU A 1 184 ? -22.498 -4.083 13.602 1.00 97.12 184 LEU A CA 1
ATOM 1482 C C . LEU A 1 184 ? -22.358 -3.282 12.304 1.00 97.12 184 LEU A C 1
ATOM 1484 O O . LEU A 1 184 ? -21.768 -3.735 11.324 1.00 97.12 184 LEU A O 1
ATOM 1488 N N . SER A 1 185 ? -22.933 -2.080 12.290 1.00 97.88 185 SER A N 1
ATOM 1489 C CA . SER A 1 185 ? -22.774 -1.135 11.180 1.00 97.88 185 SER A CA 1
ATOM 1490 C C . SER A 1 185 ? -21.416 -0.451 11.210 1.00 97.88 185 SER A C 1
ATOM 1492 O O . SER A 1 185 ? -20.890 -0.182 12.289 1.00 97.88 185 SER A O 1
ATOM 1494 N N . PHE A 1 186 ? -20.892 -0.095 10.034 1.00 97.69 186 PHE A N 1
ATOM 1495 C CA . PHE A 1 186 ? -19.592 0.569 9.926 1.00 97.69 186 PHE A CA 1
ATOM 1496 C C . PHE A 1 186 ? -19.467 1.825 10.813 1.00 97.69 186 PHE A C 1
ATOM 1498 O O . PHE A 1 186 ? -18.513 1.865 11.587 1.00 97.69 186 PHE A O 1
ATOM 1505 N N . PRO A 1 187 ? -20.424 2.782 10.844 1.00 98.19 187 PRO A N 1
ATOM 1506 C CA . PRO A 1 187 ? -20.293 3.957 11.714 1.00 98.19 187 PRO A CA 1
ATOM 1507 C C . PRO A 1 187 ? -20.219 3.623 13.211 1.00 98.19 187 PRO A C 1
ATOM 1509 O O . PRO A 1 187 ? -19.437 4.227 13.938 1.00 98.19 187 PRO A O 1
ATOM 1512 N N . THR A 1 188 ? -20.957 2.606 13.666 1.00 97.75 188 THR A N 1
ATOM 1513 C CA . THR A 1 188 ? -20.902 2.121 15.058 1.00 97.75 188 THR A CA 1
ATOM 1514 C C . THR A 1 188 ? -19.532 1.533 15.391 1.00 97.75 188 THR A C 1
ATOM 1516 O O . THR A 1 188 ? -18.998 1.752 16.476 1.00 97.75 188 THR A O 1
ATOM 1519 N N . VAL A 1 189 ? -18.942 0.790 14.451 1.00 97.62 189 VAL A N 1
ATOM 1520 C CA . VAL A 1 189 ? -17.596 0.228 14.617 1.00 97.62 189 VAL A CA 1
ATOM 1521 C C . VAL A 1 189 ? -16.540 1.332 14.566 1.00 97.62 189 VAL A C 1
ATOM 1523 O O . VAL A 1 189 ? -15.641 1.327 15.399 1.00 97.62 189 VAL A O 1
ATOM 1526 N N . CYS A 1 190 ? -16.672 2.319 13.675 1.00 97.75 190 CYS A N 1
ATOM 1527 C CA . CYS A 1 190 ? -15.804 3.500 13.639 1.00 97.75 190 CYS A CA 1
ATOM 1528 C C . CYS A 1 190 ? -15.795 4.250 14.970 1.00 97.75 190 CYS A C 1
ATOM 1530 O O . CYS A 1 190 ? -14.722 4.596 15.458 1.00 97.75 190 CYS A O 1
ATOM 1532 N N . GLU A 1 191 ? -16.966 4.472 15.570 1.00 97.44 191 GLU A N 1
ATOM 1533 C CA . GLU A 1 191 ? -17.081 5.125 16.875 1.00 97.44 191 GLU A CA 1
ATOM 1534 C C . GLU A 1 191 ? -16.359 4.323 17.966 1.00 97.44 191 GLU A C 1
ATOM 1536 O O . GLU A 1 191 ? -15.540 4.878 18.699 1.00 97.44 191 GLU A O 1
ATOM 1541 N N . LEU A 1 192 ? -16.583 3.006 18.031 1.00 96.06 192 LEU A N 1
ATOM 1542 C CA . LEU A 1 192 ? -15.884 2.124 18.972 1.00 96.06 192 LEU A CA 1
ATOM 1543 C C . LEU A 1 192 ? -14.363 2.164 18.763 1.00 96.06 192 LEU A C 1
ATOM 1545 O O . LEU A 1 192 ? -13.610 2.353 19.722 1.00 96.06 192 LEU A O 1
ATOM 1549 N N . CYS A 1 193 ? -13.897 2.035 17.520 1.00 97.12 193 CYS A N 1
ATOM 1550 C CA . CYS A 1 193 ? -12.479 2.110 17.179 1.00 97.12 193 CYS A CA 1
ATOM 1551 C C . CYS A 1 193 ? -11.868 3.451 17.601 1.00 97.12 193 CYS A C 1
ATOM 1553 O O . CYS A 1 193 ? -10.815 3.471 18.238 1.00 97.12 193 CYS A O 1
ATOM 1555 N N . PHE A 1 194 ? -12.537 4.567 17.324 1.00 97.38 194 PHE A N 1
ATOM 1556 C CA . PHE A 1 194 ? -12.002 5.888 17.628 1.00 97.38 194 PHE A CA 1
ATOM 1557 C C . PHE A 1 194 ? -12.028 6.193 19.131 1.00 97.38 194 PHE A C 1
ATOM 1559 O O . PHE A 1 194 ? -11.019 6.599 19.711 1.00 97.38 194 PHE A O 1
ATOM 1566 N N . VAL A 1 195 ? -13.160 5.955 19.798 1.00 95.25 195 VAL A N 1
ATOM 1567 C CA . VAL A 1 195 ? -13.359 6.322 21.206 1.00 95.25 195 VAL A CA 1
ATOM 1568 C C . VAL A 1 195 ? -12.605 5.376 22.139 1.00 95.25 195 VAL A C 1
ATOM 1570 O O . VAL A 1 195 ? -11.846 5.859 22.990 1.00 95.25 195 VAL A O 1
ATOM 1573 N N . LYS A 1 196 ? -12.787 4.056 21.973 1.00 93.94 196 LYS A N 1
ATOM 1574 C CA . LYS A 1 196 ? -12.212 3.020 22.852 1.00 93.94 196 LYS A CA 1
ATOM 1575 C C . LYS A 1 196 ? -10.815 2.604 22.417 1.00 93.94 196 LYS A C 1
ATOM 1577 O O . LYS A 1 196 ? -9.934 2.491 23.263 1.00 93.94 196 LYS A O 1
ATOM 1582 N N . LEU A 1 197 ? -10.602 2.360 21.122 1.00 95.50 197 LEU A N 1
ATOM 1583 C CA . LEU A 1 197 ? -9.323 1.821 20.645 1.00 95.50 197 LEU A CA 1
ATOM 1584 C C . LEU A 1 197 ? -8.314 2.901 20.256 1.00 95.50 197 LEU A C 1
ATOM 1586 O O . LEU A 1 197 ? -7.154 2.555 20.080 1.00 95.50 197 LEU A O 1
ATOM 1590 N N . LYS A 1 198 ? -8.718 4.174 20.144 1.00 96.12 198 LYS A N 1
ATOM 1591 C CA . LYS A 1 198 ? -7.880 5.271 19.619 1.00 96.12 198 LYS A CA 1
ATOM 1592 C C . LYS A 1 198 ? -7.328 4.970 18.221 1.00 96.12 198 LYS A C 1
ATOM 1594 O O . LYS A 1 198 ? -6.175 5.255 17.925 1.00 96.12 198 LYS A O 1
ATOM 1599 N N . LEU A 1 199 ? -8.160 4.369 17.372 1.00 97.31 199 LEU A N 1
ATOM 1600 C CA . LEU A 1 199 ? -7.841 4.041 15.984 1.00 97.31 199 LEU A CA 1
ATOM 1601 C C . LEU A 1 199 ? -8.833 4.734 15.051 1.00 97.31 199 LEU A C 1
ATOM 1603 O O . LEU A 1 199 ? -10.045 4.593 15.223 1.00 97.31 199 LEU A O 1
ATOM 1607 N N . LEU A 1 200 ? -8.332 5.443 14.040 1.00 98.00 200 LEU A N 1
ATOM 1608 C CA . LEU A 1 200 ? -9.180 6.071 13.032 1.00 98.00 200 LEU A CA 1
ATOM 1609 C C . LEU A 1 200 ? -9.410 5.093 11.874 1.00 98.00 200 LEU A C 1
ATOM 1611 O O . LEU A 1 200 ? -8.550 4.935 11.013 1.00 98.00 200 LEU A O 1
ATOM 1615 N N . MET A 1 201 ? -10.563 4.423 11.856 1.00 98.06 201 MET A N 1
ATOM 1616 C CA . MET A 1 201 ? -10.954 3.539 10.751 1.00 98.06 201 MET A CA 1
ATOM 1617 C C . MET A 1 201 ? -11.556 4.353 9.599 1.00 98.06 201 MET A C 1
ATOM 1619 O O . MET A 1 201 ? -12.501 5.110 9.819 1.00 98.06 201 MET A O 1
ATOM 1623 N N . ILE A 1 202 ? -11.035 4.179 8.381 1.00 97.81 202 ILE A N 1
ATOM 1624 C CA . ILE A 1 202 ? -11.430 4.971 7.198 1.00 97.81 202 ILE A CA 1
ATOM 1625 C C . ILE A 1 202 ? -12.144 4.151 6.118 1.00 97.81 202 ILE A C 1
ATOM 1627 O O . ILE A 1 202 ? -12.939 4.693 5.348 1.00 97.81 202 ILE A O 1
ATOM 1631 N N . ALA A 1 203 ? -11.877 2.847 6.044 1.00 98.12 203 ALA A N 1
ATOM 1632 C CA . ALA A 1 203 ? -12.428 1.970 5.018 1.00 98.12 203 ALA A CA 1
ATOM 1633 C C . ALA A 1 203 ? -12.437 0.508 5.480 1.00 98.12 203 ALA A C 1
ATOM 1635 O O . ALA A 1 203 ? -11.788 0.150 6.465 1.00 98.12 203 ALA A O 1
ATOM 1636 N N . ILE A 1 204 ? -13.149 -0.335 4.737 1.00 97.25 204 ILE A N 1
ATOM 1637 C CA . ILE A 1 204 ? -13.139 -1.795 4.884 1.00 97.25 204 ILE A CA 1
ATOM 1638 C C . ILE A 1 204 ? -13.045 -2.474 3.516 1.00 97.25 204 ILE A C 1
ATOM 1640 O O . ILE A 1 204 ? -13.513 -1.939 2.509 1.00 97.25 204 ILE A O 1
ATOM 1644 N N . GLU A 1 205 ? -12.481 -3.675 3.484 1.00 95.12 205 GLU A N 1
ATOM 1645 C CA . GLU A 1 205 ? -12.583 -4.589 2.351 1.00 95.12 205 GLU A CA 1
ATOM 1646 C C . GLU A 1 205 ? -13.861 -5.423 2.488 1.00 95.12 205 GLU A C 1
ATOM 1648 O O . GLU A 1 205 ? -14.004 -6.239 3.399 1.00 95.12 205 GLU A O 1
ATOM 1653 N N . TYR A 1 206 ? -14.797 -5.224 1.569 1.00 88.88 206 TYR A N 1
ATOM 1654 C CA . TYR A 1 206 ? -16.034 -5.981 1.492 1.00 88.88 206 TYR A CA 1
ATOM 1655 C C . TYR A 1 206 ? -15.920 -7.090 0.445 1.00 88.88 206 TYR A C 1
ATOM 1657 O O . TYR A 1 206 ? -15.657 -6.823 -0.731 1.00 88.88 206 TYR A O 1
ATOM 1665 N N . LYS A 1 207 ? -16.155 -8.336 0.863 1.00 85.94 207 LYS A N 1
ATOM 1666 C CA . LYS A 1 207 ? -16.168 -9.504 -0.025 1.00 85.94 207 LYS A CA 1
ATOM 1667 C C . LYS A 1 207 ? -17.602 -9.797 -0.452 1.00 85.94 207 LYS A C 1
ATOM 1669 O O . LYS A 1 207 ? -18.433 -10.214 0.348 1.00 85.94 207 LYS A O 1
ATOM 1674 N N . SER A 1 208 ? -17.899 -9.564 -1.728 1.00 77.56 208 SER A N 1
ATOM 1675 C CA . SER A 1 208 ? -19.209 -9.878 -2.306 1.00 77.56 208 SER A CA 1
ATOM 1676 C C . SER A 1 208 ? -19.395 -11.391 -2.490 1.00 77.56 208 SER A C 1
ATOM 1678 O O . SER A 1 208 ? -18.423 -12.144 -2.578 1.00 77.56 208 SER A O 1
ATOM 1680 N N . ALA A 1 209 ? -20.648 -11.837 -2.634 1.00 73.88 209 ALA A N 1
ATOM 1681 C CA . ALA A 1 209 ? -21.018 -13.238 -2.870 1.00 73.88 209 ALA A CA 1
ATOM 1682 C C . ALA A 1 209 ? -20.285 -13.869 -4.072 1.00 73.88 209 ALA A C 1
ATOM 1684 O O . ALA A 1 209 ? -19.982 -15.060 -4.065 1.00 73.88 209 ALA A O 1
ATOM 1685 N N . ASN A 1 210 ? -19.914 -13.056 -5.065 1.00 75.25 210 ASN A N 1
ATOM 1686 C CA . ASN A 1 210 ? -19.188 -13.496 -6.259 1.00 75.25 210 ASN A CA 1
ATOM 1687 C C . ASN A 1 210 ? -17.666 -13.636 -6.040 1.00 75.25 210 ASN A C 1
ATOM 1689 O O . ASN A 1 210 ? -16.922 -13.770 -7.009 1.00 75.25 210 ASN A O 1
ATOM 1693 N N . ARG A 1 211 ? -17.184 -13.579 -4.787 1.00 71.00 211 ARG A N 1
ATOM 1694 C CA . ARG A 1 211 ? -15.754 -13.551 -4.412 1.00 71.00 211 ARG A CA 1
ATOM 1695 C C . ARG A 1 211 ? -14.976 -12.369 -5.004 1.00 71.00 211 ARG A C 1
ATOM 1697 O O . ARG A 1 211 ? -13.754 -12.419 -5.113 1.00 71.00 211 ARG A O 1
ATOM 1704 N N . GLU A 1 212 ? -15.676 -11.301 -5.374 1.00 79.56 212 GLU A N 1
ATOM 1705 C CA . GLU A 1 212 ? -15.050 -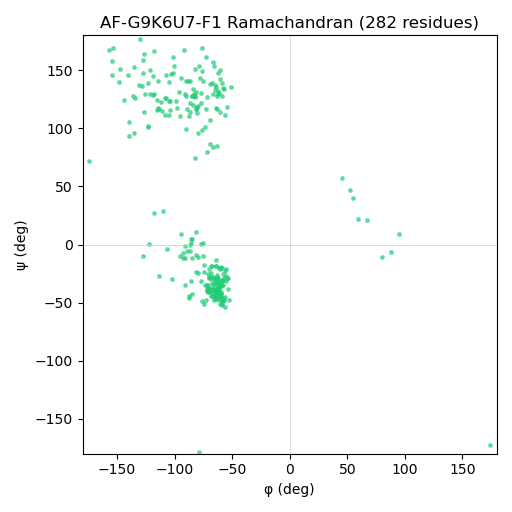10.015 -5.664 1.00 79.56 212 GLU A CA 1
ATOM 1706 C C . GLU A 1 212 ? -14.853 -9.245 -4.361 1.00 79.56 212 GLU A C 1
ATOM 1708 O O . GLU A 1 212 ? -15.823 -8.932 -3.664 1.00 79.56 212 GLU A O 1
ATOM 1713 N N . SER A 1 213 ? -13.599 -8.928 -4.058 1.00 84.38 213 SER A N 1
ATOM 1714 C CA . SER A 1 213 ? -13.234 -7.982 -3.010 1.00 84.38 213 SER A CA 1
ATOM 1715 C C . SER A 1 213 ? -13.343 -6.554 -3.534 1.00 84.38 213 SER A C 1
ATOM 1717 O O . SER A 1 213 ? -12.823 -6.237 -4.605 1.00 84.38 213 SER A O 1
ATOM 1719 N N . ARG A 1 214 ? -14.008 -5.678 -2.780 1.00 89.88 214 ARG A N 1
ATOM 1720 C CA . ARG A 1 214 ? -14.089 -4.239 -3.065 1.00 89.88 214 ARG A CA 1
ATOM 1721 C C . ARG A 1 214 ? -13.763 -3.450 -1.811 1.00 89.88 214 ARG A C 1
ATOM 1723 O O . ARG A 1 214 ? -14.256 -3.771 -0.735 1.00 89.88 214 ARG A O 1
ATOM 1730 N N . ILE A 1 215 ? -12.974 -2.394 -1.952 1.00 94.50 215 ILE A N 1
ATOM 1731 C CA . ILE A 1 215 ? -12.709 -1.466 -0.851 1.00 94.50 215 ILE A CA 1
ATOM 1732 C C . ILE A 1 215 ? -13.841 -0.442 -0.808 1.00 94.50 215 ILE A C 1
ATOM 1734 O O . ILE A 1 215 ? -14.161 0.182 -1.819 1.00 94.50 215 ILE A O 1
ATOM 1738 N N . LEU A 1 216 ? -14.447 -0.271 0.364 1.00 96.12 216 LEU A N 1
ATOM 1739 C CA . LEU A 1 216 ? -15.486 0.721 0.612 1.00 96.12 216 LEU A CA 1
ATOM 1740 C C . LEU A 1 216 ? -14.956 1.759 1.598 1.00 96.12 216 LEU A C 1
ATOM 1742 O O . LEU A 1 216 ? -14.649 1.431 2.745 1.00 96.12 216 LEU A O 1
ATOM 1746 N N . ILE A 1 217 ? -14.856 3.007 1.142 1.00 97.44 217 ILE A N 1
ATOM 1747 C CA . ILE A 1 217 ? -14.420 4.144 1.957 1.00 97.44 217 ILE A CA 1
ATOM 1748 C C . ILE A 1 217 ? -15.643 4.720 2.668 1.00 97.44 217 ILE A C 1
ATOM 1750 O O . ILE A 1 217 ? -16.605 5.114 2.013 1.00 97.44 217 ILE A O 1
ATOM 1754 N N . ASN A 1 218 ? -15.595 4.757 4.001 1.00 97.38 218 ASN A N 1
ATOM 1755 C CA . ASN A 1 218 ? -16.654 5.274 4.871 1.00 97.38 218 ASN A CA 1
ATOM 1756 C C . ASN A 1 218 ? -18.097 4.819 4.511 1.00 97.38 218 ASN A C 1
ATOM 1758 O O . ASN A 1 218 ? -18.957 5.666 4.244 1.00 97.38 218 ASN A O 1
ATOM 1762 N N . PRO A 1 219 ? -18.398 3.503 4.450 1.00 96.88 219 PRO A N 1
ATOM 1763 C CA . PRO A 1 219 ? -19.742 3.031 4.124 1.00 96.88 219 PRO A CA 1
ATOM 1764 C C . PRO A 1 219 ? -20.783 3.399 5.198 1.00 96.88 219 PRO A C 1
ATOM 1766 O O . PRO A 1 219 ? -20.482 3.549 6.379 1.00 96.88 219 PRO A O 1
ATOM 1769 N N . GLY A 1 220 ? -22.049 3.516 4.785 1.00 95.56 220 GLY A N 1
ATOM 1770 C CA . GLY A 1 220 ? -23.153 3.908 5.669 1.00 95.56 220 GLY A CA 1
ATOM 1771 C C . GLY A 1 220 ? -23.694 2.787 6.574 1.00 95.56 220 GLY A C 1
ATOM 1772 O O . GLY A 1 220 ? -23.273 1.635 6.516 1.00 95.56 220 GLY A O 1
ATOM 1773 N N . ASN A 1 221 ? -24.717 3.113 7.373 1.00 95.94 221 ASN A N 1
ATOM 1774 C CA . ASN A 1 221 ? -25.323 2.220 8.382 1.00 95.94 221 ASN A CA 1
ATOM 1775 C C . ASN A 1 221 ? -25.944 0.918 7.845 1.00 95.94 221 ASN A C 1
ATOM 1777 O O . ASN A 1 221 ? -26.159 -0.026 8.609 1.00 95.94 221 ASN A O 1
ATOM 1781 N N . HIS A 1 222 ? -26.274 0.882 6.554 1.00 93.56 222 HIS A N 1
ATOM 1782 C CA . HIS A 1 222 ? -26.879 -0.280 5.903 1.00 93.56 222 HIS A CA 1
ATOM 1783 C C . HIS A 1 222 ? -25.890 -1.443 5.772 1.00 93.56 222 HIS A C 1
ATOM 1785 O O . HIS A 1 222 ? -26.303 -2.601 5.763 1.00 93.56 222 HIS A O 1
ATOM 1791 N N . LEU A 1 223 ? -24.590 -1.146 5.696 1.00 93.75 223 LEU A N 1
ATOM 1792 C CA . LEU A 1 223 ? -23.563 -2.165 5.598 1.00 93.75 223 LEU A CA 1
ATOM 1793 C C . LEU A 1 223 ? -23.227 -2.703 6.987 1.00 93.75 223 LEU A C 1
ATOM 1795 O O . LEU A 1 223 ? -22.927 -1.939 7.908 1.00 93.75 223 LEU A O 1
ATOM 1799 N N . LYS A 1 224 ? -23.247 -4.031 7.114 1.00 95.19 224 LYS A N 1
ATOM 1800 C CA . LYS A 1 224 ? -22.835 -4.743 8.324 1.00 95.19 224 LYS A CA 1
ATOM 1801 C C . LYS A 1 224 ? -21.475 -5.396 8.129 1.00 95.19 224 LYS A C 1
ATOM 1803 O O . LYS A 1 224 ? -21.209 -5.956 7.066 1.00 95.19 224 LYS A O 1
ATOM 1808 N N . ILE A 1 225 ? -20.639 -5.328 9.160 1.00 95.75 225 ILE A N 1
ATOM 1809 C CA . ILE A 1 225 ? -1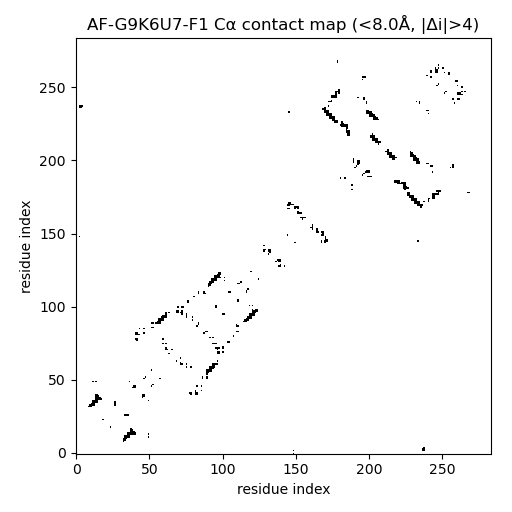9.340 -6.000 9.174 1.00 95.75 225 ILE A CA 1
ATOM 1810 C C . ILE A 1 225 ? -19.555 -7.514 9.135 1.00 95.75 225 ILE A C 1
ATOM 1812 O O . ILE A 1 225 ? -20.389 -8.053 9.867 1.00 95.75 225 ILE A O 1
ATOM 1816 N N . GLN A 1 226 ? -18.802 -8.181 8.266 1.00 93.50 226 GLN A N 1
ATOM 1817 C CA . GLN A 1 226 ? -18.802 -9.633 8.107 1.00 93.50 226 GLN A CA 1
ATOM 1818 C C . GLN A 1 226 ? -17.583 -10.245 8.805 1.00 93.50 226 GLN A C 1
ATOM 1820 O O . GLN A 1 226 ? -16.600 -9.554 9.085 1.00 93.50 226 GLN A O 1
ATOM 1825 N N . GLU A 1 227 ? -17.633 -11.546 9.073 1.00 91.69 227 GLU A N 1
ATOM 1826 C CA . GLU A 1 227 ? -16.475 -12.275 9.595 1.00 91.69 227 GLU A CA 1
ATOM 1827 C C . GLU A 1 227 ? -15.292 -12.161 8.618 1.00 91.69 227 GLU A C 1
ATOM 1829 O O . GLU A 1 227 ? -15.475 -12.208 7.399 1.00 91.69 227 GLU A O 1
ATOM 1834 N N . GLY A 1 228 ? -14.079 -11.968 9.142 1.00 91.25 228 GLY A N 1
ATOM 1835 C CA . GLY A 1 228 ? -12.877 -11.829 8.314 1.00 91.25 228 GLY A CA 1
ATOM 1836 C C . GLY A 1 228 ? -12.826 -10.555 7.456 1.00 91.25 228 GLY A C 1
ATOM 1837 O O . GLY A 1 228 ? -12.095 -10.518 6.464 1.00 91.25 228 GLY A O 1
ATOM 1838 N N . THR A 1 229 ? -13.590 -9.513 7.807 1.00 95.19 229 THR A N 1
ATOM 1839 C CA . THR A 1 229 ? -13.494 -8.192 7.157 1.00 95.19 229 THR A CA 1
ATOM 1840 C C . THR A 1 229 ? -12.142 -7.546 7.473 1.00 95.19 229 THR A C 1
ATOM 1842 O O . THR A 1 229 ? -11.763 -7.432 8.641 1.00 95.19 229 THR A O 1
ATOM 1845 N N . LEU A 1 230 ? -11.434 -7.083 6.441 1.00 96.81 230 LEU A N 1
ATOM 1846 C CA . LEU A 1 230 ? -10.211 -6.294 6.591 1.00 96.81 230 LEU A CA 1
ATOM 1847 C C . LEU A 1 230 ? -10.572 -4.813 6.771 1.00 96.81 230 LEU A C 1
ATOM 1849 O O . LEU A 1 230 ? -11.324 -4.261 5.970 1.00 96.81 230 LEU A O 1
ATOM 1853 N N . GLY A 1 231 ? -10.053 -4.168 7.812 1.00 97.31 231 GLY A N 1
ATOM 1854 C CA . GLY A 1 231 ? -10.209 -2.734 8.060 1.00 97.31 231 GLY A CA 1
ATOM 1855 C C . GLY A 1 231 ? -8.962 -1.941 7.670 1.00 97.31 231 GLY A C 1
ATOM 1856 O O . GLY A 1 231 ? -7.840 -2.431 7.805 1.00 97.31 231 GLY A O 1
ATOM 1857 N N . PHE A 1 232 ? -9.164 -0.703 7.221 1.00 97.88 232 PHE A N 1
ATOM 1858 C CA . PHE A 1 232 ? -8.109 0.268 6.926 1.00 97.88 232 PHE A CA 1
ATOM 1859 C C . PHE A 1 232 ? -8.108 1.353 7.998 1.00 97.88 232 PHE A C 1
ATOM 1861 O O . PHE A 1 232 ? -9.137 1.994 8.245 1.00 97.88 232 PHE A O 1
ATOM 1868 N N . PHE A 1 233 ? -6.951 1.567 8.614 1.00 97.50 233 PHE A N 1
ATOM 1869 C CA . PHE A 1 233 ? -6.788 2.427 9.779 1.00 97.50 233 PHE A CA 1
ATOM 1870 C C . PHE A 1 233 ? -5.688 3.460 9.566 1.00 97.50 233 PHE A C 1
ATOM 1872 O O . PHE A 1 233 ? -4.681 3.178 8.921 1.00 97.50 233 PHE A O 1
ATOM 1879 N N . ILE A 1 234 ? -5.866 4.630 10.170 1.00 96.62 234 ILE A N 1
ATOM 1880 C CA . ILE A 1 234 ? -4.811 5.612 10.406 1.00 96.62 234 ILE A CA 1
ATOM 1881 C C . ILE A 1 234 ? -4.447 5.535 11.889 1.00 96.62 234 ILE A C 1
ATOM 1883 O O . ILE A 1 234 ? -5.320 5.661 12.757 1.00 96.62 234 ILE A O 1
ATOM 1887 N N . ALA A 1 235 ? -3.172 5.282 12.167 1.00 93.62 235 ALA A N 1
ATOM 1888 C CA . ALA A 1 235 ? -2.624 5.184 13.517 1.00 93.62 235 ALA A CA 1
ATOM 1889 C C . ALA A 1 235 ? -1.132 5.543 13.515 1.00 93.62 235 ALA A C 1
ATOM 1891 O O . ALA A 1 235 ? -0.512 5.630 12.458 1.00 93.62 235 ALA A O 1
ATOM 1892 N N . SER A 1 236 ? -0.547 5.716 14.697 1.00 89.19 236 SER A N 1
ATOM 1893 C CA . SER A 1 236 ? 0.875 6.037 14.869 1.00 89.19 236 SER A CA 1
ATOM 1894 C C . SER A 1 236 ? 1.812 4.824 14.787 1.00 89.19 236 SER A C 1
ATOM 1896 O O . SER A 1 236 ? 2.988 4.986 14.487 1.00 89.19 236 SER A O 1
ATOM 1898 N N . ASP A 1 237 ? 1.322 3.611 15.059 1.00 87.25 237 ASP A N 1
ATOM 1899 C CA . ASP A 1 237 ? 2.132 2.383 15.124 1.00 87.25 237 ASP A CA 1
ATOM 1900 C C . ASP A 1 237 ? 1.297 1.172 14.667 1.00 87.25 237 ASP A C 1
ATOM 1902 O O . ASP A 1 237 ? 0.128 1.028 15.041 1.00 87.25 237 ASP A O 1
ATOM 1906 N N . ALA A 1 238 ? 1.901 0.261 13.902 1.00 86.50 238 ALA A N 1
ATOM 1907 C CA . ALA A 1 238 ? 1.296 -1.005 13.489 1.00 86.50 238 ALA A CA 1
ATOM 1908 C C . ALA A 1 238 ? 0.774 -1.833 14.681 1.00 86.50 238 ALA A C 1
ATOM 1910 O O . ALA A 1 238 ? -0.300 -2.443 14.615 1.00 86.50 238 ALA A O 1
ATOM 1911 N N . LYS A 1 239 ? 1.498 -1.831 15.809 1.00 88.88 239 LYS A N 1
ATOM 1912 C CA . LYS A 1 239 ? 1.135 -2.584 17.025 1.00 88.88 239 LYS A CA 1
ATOM 1913 C C . LYS A 1 239 ? -0.153 -2.082 17.657 1.00 88.88 239 LYS A C 1
ATOM 1915 O O . LYS A 1 239 ? -0.888 -2.860 18.266 1.00 88.88 239 LYS A O 1
ATOM 1920 N N . GLU A 1 240 ? -0.441 -0.794 17.518 1.00 91.56 240 GLU A N 1
ATOM 1921 C CA . GLU A 1 240 ? -1.668 -0.197 18.030 1.00 91.56 240 GLU A CA 1
ATOM 1922 C C . GLU A 1 240 ? -2.905 -0.695 17.278 1.00 91.56 240 GLU A C 1
ATOM 1924 O O . GLU A 1 240 ? -3.967 -0.891 17.880 1.00 91.56 240 GLU A O 1
ATOM 1929 N N . VAL A 1 241 ? -2.768 -0.970 15.982 1.00 94.25 241 VAL A N 1
ATOM 1930 C CA . VAL A 1 241 ? -3.873 -1.420 15.126 1.00 94.25 241 VAL A CA 1
ATOM 1931 C C . VAL A 1 241 ? -4.307 -2.847 15.469 1.00 94.25 241 VAL A C 1
ATOM 1933 O O . VAL A 1 241 ? -5.501 -3.152 15.424 1.00 94.25 241 VAL A O 1
ATOM 1936 N N . LYS A 1 242 ? -3.395 -3.688 15.983 1.00 94.00 242 LYS A N 1
ATOM 1937 C CA . LYS A 1 242 ? -3.701 -5.045 16.485 1.00 94.00 242 LYS A CA 1
ATOM 1938 C C . LYS A 1 242 ? -4.799 -5.065 17.559 1.00 94.00 242 LYS A C 1
ATOM 1940 O O . LYS A 1 242 ? -5.455 -6.092 17.749 1.00 94.00 242 LYS A O 1
ATOM 1945 N N . ARG A 1 243 ? -5.059 -3.943 18.245 1.00 95.12 243 ARG A N 1
ATOM 1946 C CA . ARG A 1 243 ? -6.184 -3.804 19.191 1.00 95.12 243 ARG A CA 1
ATOM 1947 C C . ARG A 1 243 ? -7.538 -4.058 18.521 1.00 95.12 243 ARG A C 1
ATOM 1949 O O . ARG A 1 243 ? -8.402 -4.657 19.156 1.00 95.12 243 ARG A O 1
ATOM 1956 N N . ALA A 1 244 ? -7.714 -3.674 17.252 1.00 96.19 244 ALA A N 1
ATOM 1957 C CA . ALA A 1 244 ? -8.937 -3.946 16.490 1.00 96.19 244 ALA A CA 1
ATOM 1958 C C . ALA A 1 244 ? -9.161 -5.454 16.278 1.00 96.19 244 ALA A C 1
ATOM 1960 O O . ALA A 1 244 ? -10.288 -5.938 16.357 1.00 96.19 244 ALA A O 1
ATOM 1961 N N . PHE A 1 245 ? -8.087 -6.223 16.108 1.00 95.38 245 PHE A N 1
ATOM 1962 C CA . PHE A 1 245 ? -8.164 -7.677 15.978 1.00 95.38 245 PHE A CA 1
ATOM 1963 C C . PHE A 1 245 ? -8.391 -8.400 17.316 1.00 95.38 245 PHE A C 1
ATOM 1965 O O . PHE A 1 245 ? -9.009 -9.467 17.373 1.00 95.38 245 PHE A O 1
ATOM 1972 N N . PHE A 1 246 ? -7.875 -7.851 18.418 1.00 94.38 246 PHE A N 1
ATOM 1973 C CA . PHE A 1 246 ? -7.984 -8.461 19.748 1.00 94.38 246 PHE A CA 1
ATOM 1974 C C . PHE A 1 246 ? -9.190 -7.994 20.566 1.00 94.38 246 PHE A C 1
ATOM 1976 O O . PHE A 1 246 ? -9.436 -8.544 21.643 1.00 94.38 246 PHE A O 1
ATOM 1983 N N . TYR A 1 247 ? -9.936 -6.992 20.099 1.00 94.94 247 TYR A N 1
ATOM 1984 C CA . TYR A 1 247 ? -11.071 -6.456 20.840 1.00 94.94 247 TYR A CA 1
ATOM 1985 C C . TYR A 1 247 ? -12.112 -7.545 21.137 1.00 94.94 247 TYR A C 1
ATOM 1987 O O . TYR A 1 247 ? -12.471 -8.342 20.276 1.00 94.94 247 TYR A O 1
ATOM 1995 N N . CYS A 1 248 ? -12.594 -7.585 22.374 1.00 93.50 248 CYS A N 1
ATOM 1996 C CA . CYS A 1 248 ? -13.574 -8.553 22.843 1.00 93.50 248 CYS A CA 1
ATOM 1997 C C . CYS A 1 248 ? -14.484 -7.831 23.821 1.00 93.50 248 CYS A C 1
ATOM 1999 O O . CYS A 1 248 ? -13.998 -7.280 24.807 1.00 93.50 248 CYS A O 1
ATOM 2001 N N . LYS A 1 249 ? -15.793 -7.853 23.573 1.00 90.50 249 LYS A N 1
ATOM 2002 C CA . LYS A 1 249 ? -16.747 -7.157 24.437 1.00 90.50 249 LYS A CA 1
ATOM 2003 C C . LYS A 1 249 ? -16.712 -7.711 25.867 1.00 90.50 249 LYS A C 1
ATOM 2005 O O . LYS A 1 249 ? -16.575 -6.957 26.811 1.00 90.50 249 LYS A O 1
ATOM 2010 N N . ALA A 1 250 ? -16.695 -9.030 26.046 1.00 90.75 250 ALA A N 1
ATOM 2011 C CA . ALA A 1 250 ? -16.679 -9.622 27.387 1.00 90.75 250 ALA A CA 1
ATOM 2012 C C . ALA A 1 250 ? -15.419 -9.289 28.214 1.00 90.75 250 ALA A C 1
ATOM 2014 O O . ALA A 1 250 ? -15.489 -9.249 29.437 1.00 90.75 250 ALA A O 1
ATOM 2015 N N . CYS A 1 251 ? -14.267 -9.063 27.572 1.00 91.50 251 CYS A N 1
ATOM 2016 C CA . CYS A 1 251 ? -13.003 -8.827 28.280 1.00 91.50 251 CYS A CA 1
ATOM 2017 C C . CYS A 1 251 ? -12.585 -7.356 28.337 1.00 91.50 251 CYS A C 1
ATOM 2019 O O . CYS A 1 251 ? -11.845 -6.972 29.240 1.00 91.50 251 CYS A O 1
ATOM 2021 N N . HIS A 1 252 ? -12.966 -6.559 27.338 1.00 93.81 252 HIS A N 1
ATOM 2022 C CA . HIS A 1 252 ? -12.365 -5.251 27.082 1.00 93.81 252 HIS A CA 1
ATOM 2023 C C . HIS A 1 252 ? -13.371 -4.093 27.106 1.00 93.81 252 HIS A C 1
ATOM 2025 O O . HIS A 1 252 ? -12.950 -2.958 26.896 1.00 93.81 252 HIS A O 1
ATOM 2031 N N . ASP A 1 253 ? -14.664 -4.331 27.361 1.00 89.62 253 ASP A N 1
ATOM 2032 C CA . ASP A 1 253 ? -15.665 -3.249 27.352 1.00 89.62 253 ASP A CA 1
ATOM 2033 C C . ASP A 1 253 ? -15.397 -2.204 28.449 1.00 89.62 253 ASP A C 1
ATOM 2035 O O . ASP A 1 253 ? -15.421 -1.000 28.184 1.00 89.62 253 ASP A O 1
ATOM 2039 N N . ASP A 1 254 ? -15.003 -2.658 29.642 1.00 90.31 254 ASP A N 1
ATOM 2040 C CA . ASP A 1 254 ? -14.713 -1.799 30.802 1.00 90.31 254 ASP A CA 1
ATOM 2041 C C . ASP A 1 254 ? -13.267 -1.275 30.846 1.00 90.31 254 ASP A C 1
ATOM 2043 O O . ASP A 1 254 ? -12.882 -0.535 31.755 1.00 90.31 254 ASP A O 1
ATOM 2047 N N . ILE A 1 255 ? -12.431 -1.638 29.869 1.00 90.62 255 ILE A N 1
ATOM 2048 C CA . ILE A 1 255 ? -11.048 -1.163 29.816 1.00 90.62 255 ILE A CA 1
ATOM 2049 C C . ILE A 1 255 ? -11.024 0.278 29.298 1.00 90.62 255 ILE A C 1
ATOM 2051 O O . ILE A 1 255 ? -11.464 0.572 28.188 1.00 90.62 255 ILE A O 1
ATOM 2055 N N . THR A 1 256 ? -10.461 1.179 30.102 1.00 88.25 256 THR A N 1
ATOM 2056 C CA . THR A 1 256 ? -10.292 2.597 29.756 1.00 88.25 256 THR A CA 1
ATOM 2057 C C . THR A 1 256 ? -8.959 2.895 29.077 1.00 88.25 256 THR A C 1
ATOM 2059 O O . THR A 1 256 ? -8.916 3.751 28.200 1.00 88.25 256 THR A O 1
ATOM 2062 N N . ASP A 1 257 ? -7.884 2.194 29.457 1.00 91.88 257 ASP A N 1
ATOM 2063 C CA . ASP A 1 257 ? -6.562 2.323 28.835 1.00 91.88 257 ASP A CA 1
ATOM 2064 C C . ASP A 1 257 ? -6.433 1.383 27.619 1.00 91.88 257 ASP A C 1
ATOM 2066 O O . ASP A 1 257 ? -6.319 0.162 27.800 1.00 91.88 257 ASP A O 1
ATOM 2070 N N . PRO A 1 258 ? -6.372 1.917 26.383 1.00 90.75 258 PRO A N 1
ATOM 2071 C CA . PRO A 1 258 ? -6.263 1.116 25.166 1.00 90.75 258 PRO A CA 1
ATOM 2072 C C . PRO A 1 258 ? -5.035 0.197 25.144 1.00 90.75 258 PRO A C 1
ATOM 2074 O O . PRO A 1 258 ? -5.058 -0.839 24.482 1.00 90.75 258 PRO A O 1
ATOM 2077 N N . LYS A 1 259 ? -3.955 0.530 25.868 1.00 90.88 259 LYS A N 1
ATOM 2078 C CA . LYS A 1 259 ? -2.719 -0.277 25.906 1.00 90.88 259 LYS A CA 1
ATOM 2079 C C . LYS A 1 259 ? -2.907 -1.633 26.593 1.00 90.88 259 LYS A C 1
ATOM 2081 O O . LYS A 1 259 ? -2.093 -2.544 26.411 1.00 90.88 259 LYS A O 1
ATOM 2086 N N . ARG A 1 260 ? -3.976 -1.784 27.380 1.00 90.38 260 ARG A N 1
ATOM 2087 C CA . ARG A 1 260 ? -4.340 -3.041 28.049 1.00 90.38 260 ARG A CA 1
ATOM 2088 C C . ARG A 1 260 ? -5.154 -3.980 27.157 1.00 90.38 260 ARG A C 1
ATOM 2090 O O . ARG A 1 260 ? -5.293 -5.149 27.506 1.00 90.38 260 ARG A O 1
ATOM 2097 N N . ILE A 1 261 ? -5.645 -3.503 26.012 1.00 91.75 261 ILE A N 1
ATOM 2098 C CA . ILE A 1 261 ? -6.397 -4.306 25.043 1.00 91.75 261 ILE A CA 1
ATOM 2099 C C . ILE A 1 261 ? -5.404 -5.182 24.275 1.00 91.75 261 ILE A C 1
ATOM 2101 O O . ILE A 1 261 ? -4.728 -4.737 23.349 1.00 91.75 261 ILE A O 1
ATOM 2105 N N . LYS A 1 262 ? -5.288 -6.439 24.701 1.00 90.56 262 LYS A N 1
ATOM 2106 C CA . LYS A 1 262 ? -4.375 -7.444 24.138 1.00 90.56 262 LYS A CA 1
ATOM 2107 C C . LYS A 1 262 ? -5.142 -8.731 23.853 1.00 90.56 262 LYS A C 1
ATOM 2109 O O . LYS A 1 262 ? -6.327 -8.832 24.150 1.00 90.56 262 LYS A O 1
ATOM 2114 N N . LYS A 1 263 ? -4.475 -9.730 23.271 1.00 90.00 263 LYS A N 1
ATOM 2115 C CA . LYS A 1 263 ? -5.080 -11.043 23.017 1.00 90.00 263 LYS A CA 1
ATOM 2116 C C . LYS A 1 263 ? -5.661 -11.625 24.318 1.00 90.00 263 LYS A C 1
ATOM 2118 O O . LYS A 1 263 ? -4.919 -11.862 25.268 1.00 90.00 263 LYS A O 1
ATOM 2123 N N . CYS A 1 264 ? -6.973 -11.848 24.342 1.00 88.75 264 CYS A N 1
ATOM 2124 C CA . CYS A 1 264 ? -7.675 -12.512 25.439 1.00 88.75 264 CYS A CA 1
ATOM 2125 C C . CYS A 1 264 ? -7.769 -14.030 25.198 1.00 88.75 264 CYS A C 1
ATOM 2127 O O . CYS A 1 264 ? -7.496 -14.512 24.099 1.00 88.75 264 CYS A O 1
ATOM 2129 N N . GLY A 1 265 ? -8.148 -14.786 26.233 1.00 84.19 265 GLY A N 1
ATOM 2130 C CA . GLY A 1 265 ? -8.328 -16.243 26.164 1.00 84.19 265 GLY A CA 1
ATOM 2131 C C . GLY A 1 265 ? -9.705 -16.700 25.669 1.00 84.19 265 GLY A C 1
ATOM 2132 O O . GLY A 1 265 ? -9.989 -17.895 25.710 1.00 84.19 265 GLY A O 1
ATOM 2133 N N . CYS A 1 266 ? -10.582 -15.781 25.248 1.00 84.06 266 CYS A N 1
ATOM 2134 C CA . CYS A 1 266 ? -11.874 -16.150 24.675 1.00 84.06 266 CYS A CA 1
ATOM 2135 C C . CYS A 1 266 ? -11.657 -16.963 23.397 1.00 84.06 266 CYS A C 1
ATOM 2137 O O . CYS A 1 266 ? -10.920 -16.531 22.509 1.00 84.06 266 CYS A O 1
ATOM 2139 N N . LYS A 1 267 ? -12.319 -18.123 23.308 1.00 65.94 267 LYS A N 1
ATOM 2140 C CA . LYS A 1 267 ? -12.318 -18.941 22.093 1.00 65.94 267 LYS A CA 1
ATOM 2141 C C . LYS A 1 267 ? -12.877 -18.120 20.940 1.00 65.94 267 LYS A C 1
ATOM 2143 O O . LYS A 1 267 ? -13.959 -17.539 21.061 1.00 65.94 267 LYS A O 1
ATOM 2148 N N . ARG A 1 268 ? -12.134 -18.064 19.840 1.00 64.94 268 ARG A N 1
ATOM 2149 C CA . ARG A 1 268 ? -12.629 -17.473 18.597 1.00 64.94 268 ARG A CA 1
ATOM 2150 C C . ARG A 1 268 ? -13.462 -18.520 17.872 1.00 64.94 268 ARG A C 1
ATOM 2152 O O . ARG A 1 268 ? -13.191 -19.709 17.993 1.00 64.94 268 ARG A O 1
ATOM 2159 N N . LEU A 1 269 ? -14.450 -18.080 17.098 1.00 55.66 269 LEU A N 1
ATOM 2160 C CA . LEU A 1 269 ? -15.237 -18.979 16.244 1.00 55.66 269 LEU A CA 1
ATOM 2161 C C . LEU A 1 269 ? -14.351 -19.730 15.223 1.00 55.66 269 LEU A C 1
ATOM 2163 O O . LEU A 1 269 ? -14.725 -20.796 14.755 1.00 55.66 269 LEU A O 1
ATOM 2167 N N . GLU A 1 270 ? -13.146 -19.224 14.933 1.00 50.44 270 GLU A N 1
ATOM 2168 C CA . GLU A 1 270 ? -12.146 -19.880 14.077 1.00 50.44 270 GLU A CA 1
ATOM 2169 C C . GLU A 1 270 ? -11.413 -21.069 14.735 1.00 50.44 270 GLU A C 1
ATOM 2171 O O . GLU A 1 270 ? -10.857 -21.897 14.017 1.00 50.44 270 GLU A O 1
ATOM 2176 N N . ASP A 1 271 ? -11.433 -21.216 16.067 1.00 47.56 271 ASP A N 1
ATOM 2177 C CA . ASP A 1 271 ? -10.752 -22.331 16.757 1.00 47.56 271 ASP A CA 1
ATOM 2178 C C . ASP A 1 271 ? -11.507 -23.680 16.623 1.00 47.56 271 ASP A C 1
ATOM 2180 O O . ASP A 1 271 ? -11.068 -24.693 17.170 1.00 47.56 271 ASP A O 1
ATOM 2184 N N . GLU A 1 272 ? -12.641 -23.722 15.909 1.00 38.19 272 GLU A N 1
ATOM 2185 C CA . GLU A 1 272 ? -13.423 -24.947 15.655 1.00 38.19 272 GLU A CA 1
ATOM 2186 C C . GLU A 1 272 ? -13.035 -25.705 14.374 1.00 38.19 272 GLU A C 1
ATOM 2188 O O . GLU A 1 272 ? -13.570 -26.787 14.123 1.00 38.19 272 GLU A O 1
ATOM 2193 N N . GLN A 1 273 ? -12.070 -25.225 13.581 1.00 34.16 273 GLN A N 1
ATOM 2194 C CA . GLN A 1 273 ? -11.465 -26.068 12.545 1.00 34.16 273 GLN A CA 1
ATOM 2195 C C . GLN A 1 273 ? -10.258 -26.818 13.123 1.00 34.16 273 GLN A C 1
ATOM 2197 O O . GLN A 1 273 ? -9.280 -26.180 13.517 1.00 34.16 273 GLN A O 1
ATOM 2202 N N . PRO A 1 274 ? -10.275 -28.166 13.186 1.00 31.56 274 PRO A N 1
ATOM 2203 C CA . PRO A 1 274 ? -9.115 -28.907 13.644 1.00 31.56 274 PRO A CA 1
ATOM 2204 C C . PRO A 1 274 ? -7.960 -28.660 12.674 1.00 31.56 274 PRO A C 1
ATOM 2206 O O . PRO A 1 274 ? -8.008 -29.040 11.504 1.00 31.56 274 PRO A O 1
ATOM 2209 N N . SER A 1 275 ? -6.901 -28.043 13.187 1.00 32.41 275 SER A N 1
ATOM 2210 C CA . SER A 1 275 ? -5.589 -27.997 12.563 1.00 32.41 275 SER A CA 1
ATOM 2211 C C . SER A 1 275 ? -5.036 -29.420 12.464 1.00 32.41 275 SER A C 1
ATOM 2213 O O . SER A 1 275 ? -4.286 -29.905 13.311 1.00 32.41 275 SER A O 1
ATOM 2215 N N . THR A 1 276 ? -5.402 -30.138 11.404 1.00 33.16 276 THR A N 1
ATOM 2216 C CA . THR A 1 276 ? -4.656 -31.319 10.977 1.00 33.16 276 THR A CA 1
ATOM 2217 C C . THR A 1 276 ? -3.318 -30.838 10.442 1.00 33.16 276 THR A C 1
ATOM 2219 O O . THR A 1 276 ? -3.214 -30.558 9.257 1.00 33.16 276 THR A O 1
ATOM 2222 N N . LEU A 1 277 ? -2.337 -30.667 11.327 1.00 33.44 277 LEU A N 1
ATOM 2223 C CA . LEU A 1 277 ? -0.895 -30.698 11.056 1.00 33.44 277 LEU A CA 1
ATOM 2224 C C . LEU A 1 277 ? -0.166 -30.603 12.405 1.00 33.44 277 LEU A C 1
ATOM 2226 O O . LEU A 1 277 ? 0.422 -29.589 12.775 1.00 33.44 277 LEU A O 1
ATOM 2230 N N . SER A 1 278 ? -0.223 -31.689 13.172 1.00 27.47 278 SER A N 1
ATOM 2231 C CA . SER A 1 278 ? 0.751 -31.942 14.228 1.00 27.47 278 SER A CA 1
ATOM 2232 C C . SER A 1 278 ? 2.055 -32.449 13.587 1.00 27.47 278 SER A C 1
ATOM 2234 O O . SER A 1 278 ? 2.018 -33.366 12.763 1.00 27.47 278 SER A O 1
ATOM 2236 N N . PRO A 1 279 ? 3.227 -31.886 13.931 1.00 35.69 279 PRO A N 1
ATOM 2237 C CA . PRO A 1 279 ? 4.497 -32.408 13.454 1.00 35.69 279 PRO A CA 1
ATOM 2238 C C . PRO A 1 279 ? 4.799 -33.730 14.169 1.00 35.69 279 PRO A C 1
ATOM 2240 O O . PRO A 1 279 ? 4.981 -33.774 15.389 1.00 35.69 279 PRO A O 1
ATOM 2243 N N . GLN A 1 280 ? 4.867 -34.823 13.406 1.00 31.81 280 GLN A N 1
ATOM 2244 C CA . GLN A 1 280 ? 5.432 -36.076 13.894 1.00 31.81 280 GLN A CA 1
ATOM 2245 C C . GLN A 1 280 ? 6.897 -35.839 14.280 1.00 31.81 280 GLN A C 1
ATOM 2247 O O . GLN A 1 280 ? 7.750 -35.564 13.436 1.00 31.81 280 GLN A O 1
ATOM 2252 N N . LYS A 1 281 ? 7.189 -35.967 15.577 1.00 33.03 281 LYS A N 1
ATOM 2253 C CA . LYS A 1 281 ? 8.546 -36.149 16.093 1.00 33.03 281 LYS A CA 1
ATOM 2254 C C . LYS A 1 281 ? 9.154 -37.380 15.414 1.00 33.03 281 LYS A C 1
ATOM 2256 O O . LYS A 1 281 ? 8.734 -38.498 15.702 1.00 33.03 281 LYS A O 1
ATOM 2261 N N . LYS A 1 282 ? 10.161 -37.191 14.559 1.00 32.28 282 LYS A N 1
ATOM 2262 C CA . LYS A 1 282 ? 11.071 -38.279 14.187 1.00 32.28 282 LYS A CA 1
ATOM 2263 C C . LYS A 1 282 ? 11.925 -38.619 15.408 1.00 32.28 282 LYS A C 1
ATOM 2265 O O . LYS A 1 282 ? 12.776 -37.836 15.819 1.00 32.28 282 LYS A O 1
ATOM 2270 N N . GLN A 1 283 ? 11.632 -39.764 16.015 1.00 31.59 283 GLN A N 1
ATOM 2271 C CA . GLN A 1 283 ? 12.580 -40.512 16.829 1.00 31.59 283 GLN A CA 1
ATOM 2272 C C . GLN A 1 283 ? 13.363 -41.461 15.916 1.00 31.59 283 GLN A C 1
ATOM 2274 O O . GLN A 1 283 ? 12.754 -42.124 15.077 1.00 31.59 283 GLN A O 1
ATOM 2279 N N . ARG A 1 284 ? 14.662 -41.561 16.221 1.00 33.34 284 ARG A N 1
ATOM 2280 C CA . ARG A 1 284 ? 15.730 -42.378 15.620 1.00 33.34 284 ARG A CA 1
ATOM 2281 C C . ARG A 1 284 ? 16.364 -41.828 14.350 1.00 33.34 284 ARG A C 1
ATOM 2283 O O . ARG A 1 284 ? 15.663 -41.679 13.330 1.00 33.34 284 ARG A O 1
#

Nearest PDB structures (foldseek):
  8v60-assembly1_D  TM=9.449E-01  e=3.038E-49  Homo sapiens
  8v63-assembly1_D  TM=9.432E-01  e=1.559E-48  Homo sapiens
  8v64-assembly1_B  TM=9.328E-01  e=5.841E-48  Homo sapiens
  8vaz-assembly1_D  TM=9.398E-01  e=5.762E-46  Homo sapiens
  7yo4-assembly1_E  TM=9.284E-01  e=8.404E-46  Homo sapiens

Radius of gyration: 22.88 Å; Cα contacts (8 Å, |Δi|>4): 391; chains: 1; bounding box: 58×68×55 Å

pLDDT: mean 89.54, std 14.94, range [27.47, 98.44]